Protein AF-A0A1I8M794-F1 (afdb_monomer)

Foldseek 3Di:
DDDDDDDPPDDPPPPPQDPVNVVVVVVVVVVVVVPPDDPPPPPPPPDPDQCLVVPPLVSNLVSCCCVPAAVCVVCLVVLLVLLVQLLVLLVVVLVVDPPVPVVLNVLSVVLNVLSVVLNVQSVPQCVQGNNLLSLVLSLVVSVVSLVVSVDPSSVVSNVVSLSDNCSVVVVVVVVDPDPVLVVLVVSCVVPVVSVVVSLVVNLVSCCVRVVVRSVVDDPPSDDD

Mean predicted aligned error: 14.59 Å

Nearest PDB structures (foldseek):
  3kaw-assembly1_A  TM=6.515E-01  e=5.263E+00  Pseudomonas aeruginosa

pLDDT: mean 71.45, std 20.64, range [29.05, 96.25]

Structure (mmCIF, N/CA/C/O backbone):
data_AF-A0A1I8M794-F1
#
_entry.id   AF-A0A1I8M794-F1
#
loop_
_atom_site.group_PDB
_atom_site.id
_atom_site.type_symbol
_atom_site.label_atom_id
_atom_site.label_alt_id
_atom_site.label_comp_id
_atom_site.label_asym_id
_atom_site.label_entity_id
_atom_site.label_seq_id
_atom_site.pdbx_PDB_ins_code
_atom_site.Cartn_x
_atom_site.Cartn_y
_atom_site.Cartn_z
_atom_site.occupancy
_atom_site.B_iso_or_equiv
_atom_site.auth_seq_id
_atom_site.auth_comp_id
_atom_site.auth_asym_id
_atom_site.auth_atom_id
_atom_site.pdbx_PDB_model_num
ATOM 1 N N . MET A 1 1 ? -23.824 -58.902 -7.869 1.00 38.38 1 MET A N 1
ATOM 2 C CA . MET A 1 1 ? -23.037 -57.664 -7.693 1.00 38.38 1 MET A CA 1
ATOM 3 C C . MET A 1 1 ? -22.072 -57.571 -8.877 1.00 38.38 1 MET A C 1
ATOM 5 O O . MET A 1 1 ? -20.972 -58.086 -8.808 1.00 38.38 1 MET A O 1
ATOM 9 N N . LEU A 1 2 ? -22.602 -57.404 -10.091 1.00 32.47 2 LEU A N 1
ATOM 10 C CA . LEU A 1 2 ? -22.988 -56.147 -10.758 1.00 32.47 2 LEU A CA 1
ATOM 11 C C . LEU A 1 2 ? -21.767 -55.351 -11.263 1.00 32.47 2 LEU A C 1
ATOM 13 O O . LEU A 1 2 ? -21.179 -54.589 -10.514 1.00 32.47 2 LEU A O 1
ATOM 17 N N . ILE A 1 3 ? -21.488 -55.578 -12.558 1.00 33.81 3 ILE A N 1
ATOM 18 C CA . ILE A 1 3 ? -21.076 -54.624 -13.606 1.00 33.81 3 ILE A CA 1
ATOM 19 C C . ILE A 1 3 ? -19.743 -53.884 -13.395 1.00 33.81 3 ILE A C 1
ATOM 21 O O . ILE A 1 3 ? -19.647 -53.037 -12.522 1.00 33.81 3 ILE A O 1
ATOM 25 N N . LEU A 1 4 ? -18.756 -54.145 -14.272 1.00 31.11 4 LEU A N 1
ATOM 26 C CA . LEU A 1 4 ? -18.197 -53.167 -15.237 1.00 31.11 4 LEU A CA 1
ATOM 27 C C . LEU A 1 4 ? -16.855 -53.668 -15.828 1.00 31.11 4 LEU A C 1
ATOM 29 O O . LEU A 1 4 ? -15.785 -53.196 -15.465 1.00 31.11 4 LEU A O 1
ATOM 33 N N . LYS A 1 5 ? -16.891 -54.634 -16.753 1.00 34.22 5 LYS A N 1
ATOM 34 C CA . LYS A 1 5 ? -15.771 -54.921 -17.676 1.00 34.22 5 LYS A CA 1
ATOM 35 C C . LYS A 1 5 ? -16.317 -55.457 -18.996 1.00 34.22 5 LYS A C 1
ATOM 37 O O . LYS A 1 5 ? -16.224 -56.643 -19.279 1.00 34.22 5 LYS A O 1
ATOM 42 N N . GLN A 1 6 ? -16.904 -54.574 -19.792 1.00 33.44 6 GLN A N 1
ATOM 43 C CA . GLN A 1 6 ? -17.061 -54.759 -21.233 1.00 33.44 6 GLN A CA 1
ATOM 44 C C . GLN A 1 6 ? -16.922 -53.392 -21.903 1.00 33.44 6 GLN A C 1
ATOM 46 O O . GLN A 1 6 ? -17.312 -52.386 -21.318 1.00 33.44 6 GLN A O 1
ATOM 51 N N . PHE A 1 7 ? -16.376 -53.408 -23.120 1.00 35.50 7 PHE A N 1
ATOM 52 C CA . PHE A 1 7 ? -16.081 -52.278 -24.009 1.00 35.50 7 PHE A CA 1
ATOM 53 C C . PHE A 1 7 ? -14.710 -51.605 -23.848 1.00 35.50 7 PHE A C 1
ATOM 55 O O . PHE A 1 7 ? -14.586 -50.391 -23.757 1.00 35.50 7 PHE A O 1
ATOM 62 N N . ILE A 1 8 ? -13.652 -52.414 -23.972 1.00 38.31 8 ILE A N 1
ATOM 63 C CA . ILE A 1 8 ? -12.541 -52.037 -24.860 1.00 38.31 8 ILE A CA 1
ATOM 64 C C . ILE A 1 8 ? -12.725 -52.880 -26.121 1.00 38.31 8 ILE A C 1
ATOM 66 O O . ILE A 1 8 ? -12.257 -54.009 -26.224 1.00 38.31 8 ILE A O 1
ATOM 70 N N . GLY A 1 9 ? -13.531 -52.341 -27.027 1.00 30.70 9 GLY A N 1
ATOM 71 C CA . GLY A 1 9 ? -13.752 -52.836 -28.375 1.00 30.70 9 GLY A CA 1
ATOM 72 C C . GLY A 1 9 ? -13.699 -51.615 -29.269 1.00 30.70 9 GLY A C 1
ATOM 73 O O . GLY A 1 9 ? -14.637 -50.827 -29.306 1.00 30.70 9 GLY A O 1
ATOM 74 N N . VAL A 1 10 ? -12.533 -51.412 -29.871 1.00 39.91 10 VAL A N 1
ATOM 75 C CA . VAL A 1 10 ? -12.237 -50.353 -30.829 1.00 39.91 10 VAL A CA 1
ATOM 76 C C . VAL A 1 10 ? -13.140 -50.555 -32.046 1.00 39.91 10 VAL A C 1
ATOM 78 O O . VAL A 1 10 ? -12.861 -51.399 -32.889 1.00 39.91 10 VAL A O 1
ATOM 81 N N . GLU A 1 11 ? -14.217 -49.778 -32.131 1.00 34.91 11 GLU A N 1
ATOM 82 C CA . GLU A 1 11 ? -14.894 -49.484 -33.392 1.00 34.91 11 GLU A CA 1
ATOM 83 C C . GLU A 1 11 ? -14.535 -48.054 -33.791 1.00 34.91 11 GLU A C 1
ATOM 85 O O . GLU A 1 11 ? -14.996 -47.065 -33.220 1.00 34.91 11 GLU A O 1
ATOM 90 N N . THR A 1 12 ? -13.659 -47.955 -34.786 1.00 43.72 12 THR A N 1
ATOM 91 C CA . THR A 1 12 ? -13.315 -46.738 -35.517 1.00 43.72 12 THR A CA 1
ATOM 92 C C . THR A 1 12 ? -14.513 -46.272 -36.345 1.00 43.72 12 THR A C 1
ATOM 94 O O . THR A 1 12 ? -14.532 -46.364 -37.569 1.00 43.72 12 THR A O 1
ATOM 97 N N . SER A 1 13 ? -15.529 -45.727 -35.678 1.00 38.25 13 SER A N 1
ATOM 98 C CA . SER A 1 13 ? -16.538 -44.902 -36.335 1.00 38.25 13 SER A CA 1
ATOM 99 C C . SER A 1 13 ? -15.995 -43.479 -36.430 1.00 38.25 13 SER A C 1
ATOM 101 O O . SER A 1 13 ? -15.983 -42.728 -35.455 1.00 38.25 13 SER A O 1
ATOM 103 N N . SER A 1 14 ? -15.491 -43.118 -37.613 1.00 43.41 14 SER A N 1
ATOM 104 C CA . SER A 1 14 ? -15.127 -41.745 -37.977 1.00 43.41 14 SER A CA 1
ATOM 105 C C . SER A 1 14 ? -16.395 -40.891 -38.067 1.00 43.41 14 SER A C 1
ATOM 107 O O . SER A 1 14 ? -16.865 -40.515 -39.142 1.00 43.41 14 SER A O 1
ATOM 109 N N . ARG A 1 15 ? -16.996 -40.600 -36.913 1.00 44.50 15 ARG A N 1
ATOM 110 C CA . ARG A 1 15 ? -18.021 -39.573 -36.793 1.00 44.50 15 ARG A CA 1
ATOM 111 C C . ARG A 1 15 ? -17.281 -38.252 -36.641 1.00 44.50 15 ARG A C 1
ATOM 113 O O . ARG A 1 15 ? -16.690 -37.984 -35.599 1.00 44.50 15 ARG A O 1
ATOM 120 N N . LYS A 1 16 ? -17.261 -37.452 -37.711 1.00 44.09 16 LYS A N 1
ATOM 121 C CA . LYS A 1 16 ? -16.751 -36.076 -37.666 1.00 44.09 16 LYS A CA 1
ATOM 122 C C . LYS A 1 16 ? -17.529 -35.325 -36.587 1.00 44.09 16 LYS A C 1
ATOM 124 O O . LYS A 1 16 ? -18.704 -35.027 -36.786 1.00 44.09 16 LYS A O 1
ATOM 129 N N . MET A 1 17 ? -16.874 -35.074 -35.455 1.00 42.00 17 MET A N 1
ATOM 130 C CA . MET A 1 17 ? -17.402 -34.234 -34.389 1.00 42.00 17 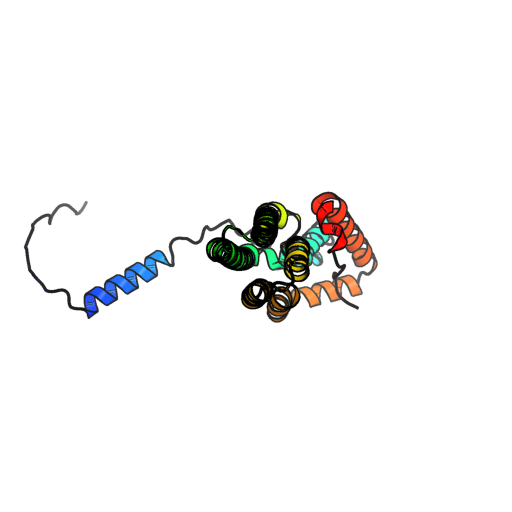MET A CA 1
ATOM 131 C C . MET A 1 17 ? -17.728 -32.876 -35.004 1.00 42.00 17 MET A C 1
ATOM 133 O O . MET A 1 17 ? -16.876 -32.241 -35.632 1.00 42.00 17 MET A O 1
ATOM 137 N N . THR A 1 18 ? -18.987 -32.471 -34.916 1.00 57.00 18 THR A N 1
ATOM 138 C CA . THR A 1 18 ? -19.404 -31.186 -35.468 1.00 57.00 18 THR A CA 1
ATOM 139 C C . THR A 1 18 ? -18.817 -30.065 -34.614 1.00 57.00 18 THR A C 1
ATOM 141 O O . THR A 1 18 ? -18.623 -30.220 -33.409 1.00 57.00 18 THR A O 1
ATOM 144 N N . LEU A 1 19 ? -18.544 -28.906 -35.220 1.00 49.00 19 LEU A N 1
ATOM 145 C CA . LEU A 1 19 ? -17.958 -27.751 -34.523 1.00 49.00 19 LEU A CA 1
ATOM 146 C C . LEU A 1 19 ? -18.765 -27.348 -33.268 1.00 49.00 19 LEU A C 1
ATOM 148 O O . LEU A 1 19 ? -18.205 -26.863 -32.292 1.00 49.00 19 LEU A O 1
ATOM 152 N N . LYS A 1 20 ? -20.080 -27.610 -33.277 1.00 51.88 20 LYS A N 1
ATOM 153 C CA . LYS A 1 20 ? -20.984 -27.383 -32.142 1.00 51.88 20 LYS A CA 1
ATOM 154 C C . LYS A 1 20 ? -20.768 -28.369 -30.991 1.00 51.88 20 LYS A C 1
ATOM 156 O O . LYS A 1 20 ? -20.822 -27.959 -29.839 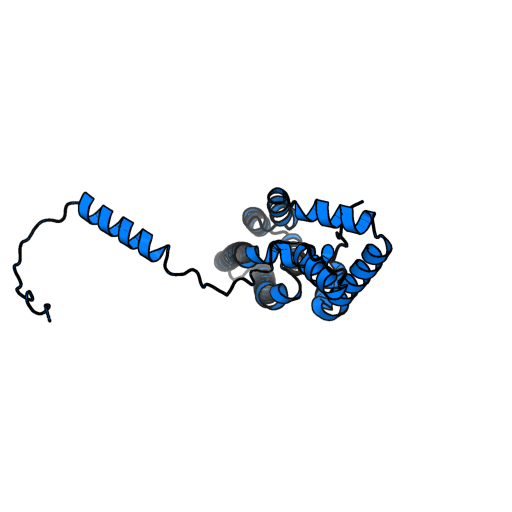1.00 51.88 20 LYS A O 1
ATOM 161 N N . GLU A 1 21 ? -20.496 -29.638 -31.286 1.00 50.38 21 GLU A N 1
ATOM 162 C CA . GLU A 1 21 ? -20.196 -30.653 -30.268 1.00 50.38 21 GLU A CA 1
ATOM 163 C C . GLU A 1 21 ? -18.826 -30.387 -29.627 1.00 50.38 21 GLU A C 1
ATOM 165 O O . GLU A 1 21 ? -18.710 -30.428 -28.405 1.00 50.38 21 GLU A O 1
ATOM 170 N N . PHE A 1 22 ? -17.819 -30.001 -30.420 1.00 55.50 22 PHE A N 1
ATOM 171 C CA . PHE A 1 22 ? -16.494 -29.625 -29.906 1.00 55.50 22 PHE A CA 1
ATOM 172 C C . PHE A 1 22 ? -16.550 -28.359 -29.030 1.00 55.50 22 PHE A C 1
ATOM 174 O O . PHE A 1 22 ? -15.955 -28.322 -27.954 1.00 55.50 22 PHE A O 1
ATOM 181 N N . ALA A 1 23 ? -17.326 -27.347 -29.439 1.00 54.72 23 ALA A N 1
ATOM 182 C CA . ALA A 1 23 ? -17.540 -26.136 -28.647 1.00 54.72 23 ALA A CA 1
ATOM 183 C C . ALA A 1 23 ? -18.261 -26.421 -27.317 1.00 54.72 23 ALA A C 1
ATOM 185 O O . ALA A 1 23 ? -17.919 -25.829 -26.297 1.00 54.72 23 ALA A O 1
ATOM 186 N N . PHE A 1 24 ? -19.212 -27.360 -27.296 1.00 53.78 24 PHE A N 1
ATOM 187 C CA . PHE A 1 24 ? -19.920 -27.741 -26.072 1.00 53.78 24 PHE A CA 1
ATOM 188 C C . PHE A 1 24 ? -18.996 -28.437 -25.057 1.00 53.78 24 PHE A C 1
ATOM 190 O O . PHE A 1 24 ? -19.044 -28.119 -23.869 1.00 53.78 24 PHE A O 1
ATOM 197 N N . PHE A 1 25 ? -18.094 -29.317 -25.513 1.00 53.94 25 PHE A N 1
ATOM 198 C CA . PHE A 1 25 ? -17.084 -29.935 -24.642 1.00 53.94 25 PHE A CA 1
ATOM 199 C C . PHE A 1 25 ? -16.047 -28.929 -24.122 1.00 53.94 25 PHE A C 1
ATOM 201 O O . PHE A 1 25 ? -15.634 -29.036 -22.969 1.00 53.94 25 PHE A O 1
ATOM 208 N N . LEU A 1 26 ? -15.672 -27.923 -24.919 1.00 52.41 26 LEU A N 1
ATOM 209 C CA . LEU A 1 26 ? -14.780 -26.838 -24.489 1.00 52.41 26 LEU A CA 1
ATOM 210 C C . LEU A 1 26 ? -15.416 -25.947 -23.416 1.00 52.41 26 LEU A C 1
ATOM 212 O O . LEU A 1 26 ? -14.741 -25.579 -22.460 1.00 52.41 26 LEU A O 1
ATOM 216 N N . ILE A 1 27 ? -16.715 -25.651 -23.526 1.00 53.28 27 ILE A N 1
ATOM 217 C CA . ILE A 1 27 ? -17.447 -24.859 -22.524 1.00 53.28 27 ILE A CA 1
ATOM 218 C C . ILE A 1 27 ? -17.621 -25.648 -21.218 1.00 53.28 27 ILE A C 1
ATOM 220 O O . ILE A 1 27 ? -17.453 -25.083 -20.142 1.00 53.28 27 ILE A O 1
ATOM 224 N N . LEU A 1 28 ? -17.883 -26.958 -21.289 1.00 44.97 28 LEU A N 1
ATOM 225 C CA . LEU A 1 28 ? -17.930 -27.826 -20.104 1.00 44.97 28 LEU A CA 1
ATOM 226 C C . LEU A 1 28 ? -16.554 -27.985 -19.446 1.00 44.97 28 LEU A C 1
ATOM 228 O O . LEU A 1 28 ? -16.460 -27.934 -18.223 1.00 44.97 28 LEU A O 1
ATOM 232 N N . ALA A 1 29 ? -15.480 -28.114 -20.228 1.00 47.09 29 ALA A N 1
ATOM 233 C CA . ALA A 1 29 ? -14.121 -28.157 -19.695 1.00 47.09 29 ALA A CA 1
ATOM 234 C C . ALA A 1 29 ? -13.707 -26.816 -19.065 1.00 47.09 29 ALA A C 1
ATOM 236 O O . ALA A 1 29 ? -13.081 -26.833 -18.006 1.00 47.09 29 ALA A O 1
ATOM 237 N N . LEU A 1 30 ? -14.111 -25.674 -19.642 1.00 40.03 30 LEU A N 1
ATOM 238 C CA . LEU A 1 30 ? -13.934 -24.360 -19.013 1.00 40.03 30 LEU A CA 1
ATOM 239 C C . LEU A 1 30 ? -14.747 -24.248 -17.716 1.00 40.03 30 LEU A C 1
ATOM 241 O O . LEU A 1 30 ? -14.202 -23.826 -16.705 1.00 40.03 30 LEU A O 1
ATOM 245 N N . ALA A 1 31 ? -16.008 -24.688 -17.692 1.00 41.25 31 ALA A N 1
ATOM 246 C CA . ALA A 1 31 ? -16.835 -24.641 -16.483 1.00 41.25 31 ALA A CA 1
ATOM 247 C C . ALA A 1 31 ? -16.284 -25.523 -15.344 1.00 41.25 31 ALA A C 1
ATOM 249 O O . ALA A 1 31 ? -16.394 -25.153 -14.178 1.00 41.25 31 ALA A O 1
ATOM 250 N N . PHE A 1 32 ? -15.638 -26.651 -15.665 1.00 37.84 32 PHE A N 1
ATOM 251 C CA . PHE A 1 32 ? -14.983 -27.507 -14.669 1.00 37.84 32 PHE A CA 1
ATOM 252 C C . PHE A 1 32 ? -13.592 -27.016 -14.232 1.00 37.84 32 PHE A C 1
ATOM 254 O O . PHE A 1 32 ? -13.185 -27.330 -13.118 1.00 37.84 32 PHE A O 1
ATOM 261 N N . HIS A 1 33 ? -12.884 -26.214 -15.038 1.00 34.34 33 HIS A N 1
ATOM 262 C CA . HIS A 1 33 ? -11.600 -25.612 -14.635 1.00 34.34 33 HIS A CA 1
ATOM 263 C C . HIS A 1 33 ? -11.752 -24.244 -13.955 1.00 34.34 33 HIS A C 1
ATOM 265 O O . HIS A 1 33 ? -10.837 -23.820 -13.258 1.00 34.34 33 HIS A O 1
ATOM 271 N N . ILE A 1 34 ? -12.904 -23.576 -14.087 1.00 37.16 34 ILE A N 1
ATOM 272 C CA . ILE A 1 34 ? -13.205 -22.341 -13.339 1.00 37.16 34 ILE A CA 1
ATOM 273 C C . ILE A 1 34 ? -13.746 -22.660 -11.925 1.00 37.16 34 ILE A C 1
ATOM 275 O O . ILE A 1 34 ? -13.667 -21.819 -11.039 1.00 37.16 34 ILE A O 1
ATOM 279 N N . ASN A 1 35 ? -14.210 -23.892 -11.669 1.00 34.44 35 ASN A N 1
ATOM 280 C CA . ASN A 1 35 ? -14.748 -24.316 -10.364 1.00 34.44 35 ASN A CA 1
ATOM 281 C C . ASN A 1 35 ? -13.830 -25.242 -9.541 1.00 34.44 35 ASN A C 1
ATOM 283 O O . ASN A 1 35 ? -14.256 -25.766 -8.514 1.00 34.44 35 ASN A O 1
ATOM 287 N N . ALA A 1 36 ? -12.579 -25.447 -9.956 1.00 37.91 36 ALA A N 1
ATOM 288 C CA . ALA A 1 36 ? -11.643 -26.336 -9.266 1.00 37.91 36 ALA A CA 1
ATOM 289 C C . ALA A 1 36 ? -10.292 -25.664 -8.985 1.00 37.91 36 ALA A C 1
ATOM 291 O O . ALA A 1 36 ? -9.246 -26.236 -9.263 1.00 37.91 36 ALA A O 1
ATOM 292 N N . ALA A 1 37 ? -10.320 -24.444 -8.446 1.00 34.47 37 ALA A N 1
ATOM 293 C CA . ALA A 1 37 ? -9.203 -23.851 -7.705 1.00 34.47 37 ALA A CA 1
ATOM 294 C C . ALA A 1 37 ? -9.661 -22.602 -6.931 1.00 34.47 37 ALA A C 1
ATOM 296 O O . ALA A 1 37 ? -9.078 -21.531 -7.059 1.00 34.47 37 ALA A O 1
ATOM 297 N N . ALA A 1 38 ? -10.710 -22.723 -6.117 1.00 29.05 38 ALA A N 1
ATOM 298 C CA . ALA A 1 38 ? -10.757 -21.907 -4.913 1.00 29.05 38 ALA A CA 1
ATOM 299 C C . ALA A 1 38 ? -10.006 -22.716 -3.851 1.00 29.05 38 ALA A C 1
ATOM 301 O O . ALA A 1 38 ? -10.496 -23.787 -3.477 1.00 29.05 38 ALA A O 1
ATOM 302 N N . PRO A 1 39 ? -8.821 -22.295 -3.379 1.00 33.69 39 PRO A N 1
ATOM 303 C CA . PRO A 1 39 ? -8.397 -22.753 -2.076 1.00 33.69 39 PRO A CA 1
ATOM 304 C C . PRO A 1 39 ? -9.481 -22.267 -1.117 1.00 33.69 39 PRO A C 1
ATOM 306 O O . PRO A 1 39 ? -9.626 -21.072 -0.871 1.00 33.69 39 PRO A O 1
ATOM 309 N N . THR A 1 40 ? -10.282 -23.196 -0.604 1.00 37.62 40 THR A N 1
ATOM 310 C CA . THR A 1 40 ? -10.946 -23.007 0.677 1.00 37.62 40 THR A CA 1
ATOM 311 C C . THR A 1 40 ? -9.823 -22.939 1.706 1.00 37.62 40 THR A C 1
ATOM 313 O O . THR A 1 40 ? -9.512 -23.922 2.373 1.00 37.62 40 THR A O 1
ATOM 316 N N . SER A 1 41 ? -9.140 -21.793 1.784 1.00 32.31 41 SER A N 1
ATOM 317 C CA . SER A 1 41 ? -8.682 -21.340 3.084 1.00 32.31 41 SER A CA 1
ATOM 318 C C . SER A 1 41 ? -9.959 -21.253 3.888 1.00 32.31 41 SER A C 1
ATOM 320 O O . SER A 1 41 ? -10.882 -20.560 3.449 1.00 32.31 41 SER A O 1
ATOM 322 N N . ASP A 1 42 ? -10.045 -22.026 4.964 1.00 29.36 42 ASP A N 1
ATOM 323 C CA . ASP A 1 42 ? -11.079 -21.864 5.967 1.00 29.36 42 ASP A CA 1
ATOM 324 C C . ASP A 1 42 ? -11.282 -20.367 6.152 1.00 29.36 42 ASP A C 1
ATOM 326 O O . ASP A 1 42 ? -10.406 -19.661 6.663 1.00 29.36 42 ASP A O 1
ATOM 330 N N . SER A 1 43 ? -12.401 -19.857 5.628 1.00 33.12 43 SER A N 1
ATOM 331 C CA . SER A 1 43 ? -12.824 -18.546 6.041 1.00 33.12 43 SER A CA 1
ATOM 332 C C . SER A 1 43 ? -12.973 -18.724 7.537 1.00 33.12 43 SER A C 1
ATOM 334 O O . SER A 1 43 ? -13.700 -19.602 8.013 1.00 33.12 43 SER A O 1
ATOM 336 N N . MET A 1 44 ? -12.229 -17.935 8.301 1.00 34.06 44 MET A N 1
ATOM 337 C CA . MET A 1 44 ? -12.715 -17.594 9.615 1.00 34.06 44 MET A CA 1
ATOM 338 C C . MET A 1 44 ? -14.044 -16.895 9.349 1.00 34.06 44 MET A C 1
ATOM 340 O O . MET A 1 44 ? -14.110 -15.688 9.148 1.00 34.06 44 MET A O 1
ATOM 344 N N . ALA A 1 45 ? -15.102 -17.697 9.249 1.00 36.62 45 ALA A N 1
ATOM 345 C CA . ALA A 1 45 ? -16.475 -17.295 9.391 1.00 36.62 45 ALA A CA 1
ATOM 346 C C . ALA A 1 45 ? -16.607 -16.848 10.846 1.00 36.62 45 ALA A C 1
ATOM 348 O O . ALA A 1 45 ? -17.159 -17.542 11.695 1.00 36.62 45 ALA A O 1
ATOM 349 N N . THR A 1 46 ? -16.005 -15.705 11.163 1.00 38.69 46 THR A N 1
ATOM 350 C CA . THR A 1 46 ? -16.374 -14.941 12.335 1.00 38.69 46 THR A CA 1
ATOM 351 C C . THR A 1 46 ? -17.753 -14.411 12.010 1.00 38.69 46 THR A C 1
ATOM 353 O O . THR A 1 46 ? -17.911 -13.563 11.137 1.00 38.69 46 THR A O 1
ATOM 356 N N . THR A 1 47 ? -18.740 -15.035 12.644 1.00 38.22 47 THR A N 1
ATOM 357 C CA . THR A 1 47 ? -20.107 -14.557 12.841 1.00 38.22 47 THR A CA 1
ATOM 358 C C . THR A 1 47 ? -20.260 -13.069 12.532 1.00 38.22 47 THR A C 1
ATOM 360 O O . THR A 1 47 ? -19.598 -12.247 13.158 1.00 38.22 47 THR A O 1
ATOM 363 N N . GLU A 1 48 ? -21.166 -12.761 11.601 1.00 50.81 48 GLU A N 1
ATOM 364 C CA . GLU A 1 48 ? -21.597 -11.444 11.089 1.00 50.81 48 GLU A CA 1
ATOM 365 C C . GLU A 1 48 ? -22.116 -10.449 12.155 1.00 50.81 48 GLU A C 1
ATOM 367 O O . GLU A 1 48 ? -22.850 -9.519 11.831 1.00 50.81 48 GLU A O 1
ATOM 372 N N . VAL A 1 49 ? -21.785 -10.621 13.435 1.00 53.84 49 VAL A N 1
ATOM 373 C CA . VAL A 1 49 ? -22.251 -9.772 14.532 1.00 53.84 49 VAL A CA 1
ATOM 374 C C . VAL A 1 49 ? -21.055 -9.040 15.118 1.00 53.84 49 VAL A C 1
ATOM 376 O O . VAL A 1 49 ? -20.121 -9.663 15.624 1.00 53.84 49 VAL A O 1
ATOM 379 N N . ALA A 1 50 ? -21.090 -7.710 15.073 1.00 61.34 50 ALA A N 1
ATOM 380 C CA . ALA A 1 50 ? -20.073 -6.898 15.716 1.00 61.34 50 ALA A CA 1
ATOM 381 C C . ALA A 1 50 ? -20.052 -7.175 17.242 1.00 61.34 50 ALA A C 1
ATOM 383 O O . ALA A 1 50 ? -21.114 -7.245 17.869 1.00 61.34 50 ALA A O 1
ATOM 384 N N . PRO A 1 51 ? -18.874 -7.320 17.885 1.00 67.38 51 PRO A N 1
ATOM 385 C CA . PRO A 1 51 ? -18.741 -7.792 19.272 1.00 67.38 51 PRO A CA 1
ATOM 386 C C . PRO A 1 51 ? -19.187 -6.766 20.330 1.00 67.38 51 PRO A C 1
ATOM 388 O O . PRO A 1 51 ? -18.950 -6.928 21.523 1.00 67.38 51 PRO A O 1
ATOM 391 N N . PHE A 1 52 ? -19.879 -5.702 19.931 1.00 69.69 52 PHE A N 1
ATOM 392 C CA . PHE A 1 52 ? -20.379 -4.660 20.827 1.00 69.69 52 PHE A CA 1
ATOM 393 C C . PHE A 1 52 ? -21.356 -5.192 21.890 1.00 69.69 52 PHE A C 1
ATOM 395 O O . PHE A 1 52 ? -21.467 -4.626 22.976 1.00 69.69 52 PHE A O 1
ATOM 402 N N . ALA A 1 53 ? -22.010 -6.327 21.627 1.00 64.75 53 ALA A N 1
ATOM 403 C CA . ALA A 1 53 ? -22.863 -7.003 22.600 1.00 64.75 53 ALA A CA 1
ATOM 404 C C . ALA A 1 53 ? -22.082 -7.706 23.732 1.00 64.75 53 ALA A C 1
ATOM 406 O O . ALA A 1 53 ? -22.612 -7.836 24.837 1.00 64.75 53 ALA A O 1
ATOM 407 N N . THR A 1 54 ? -20.843 -8.160 23.490 1.00 65.88 54 THR A N 1
ATOM 408 C CA . THR A 1 54 ? -20.050 -8.923 24.477 1.00 65.88 54 THR A CA 1
ATOM 409 C C . THR A 1 54 ? -19.327 -8.019 25.473 1.00 65.88 54 THR A C 1
ATOM 411 O O . THR A 1 54 ? -18.971 -8.472 26.562 1.00 65.88 54 THR A O 1
ATOM 414 N N . LYS A 1 55 ? -19.129 -6.737 25.122 1.00 68.38 55 LYS A N 1
ATOM 415 C CA . LYS A 1 55 ? -18.353 -5.739 25.886 1.00 68.38 55 LYS A CA 1
ATOM 416 C C . LYS A 1 55 ? -16.919 -6.184 26.211 1.00 68.38 55 LYS A C 1
ATOM 418 O O . LYS A 1 55 ? -16.274 -5.604 27.083 1.00 68.38 55 LYS A O 1
ATOM 423 N N . ASN A 1 56 ? -16.406 -7.204 25.526 1.00 80.50 56 ASN A N 1
ATOM 424 C CA . ASN A 1 56 ? -15.030 -7.646 25.676 1.00 80.50 56 ASN A CA 1
ATOM 425 C C . ASN A 1 56 ? -14.122 -6.706 24.876 1.00 80.50 56 ASN A C 1
ATOM 427 O O . ASN A 1 56 ? -14.202 -6.638 23.650 1.00 80.50 56 ASN A O 1
ATOM 431 N N . MET A 1 57 ? -13.252 -5.975 25.573 1.00 77.94 57 MET A N 1
ATOM 432 C CA . MET A 1 57 ? -12.402 -4.968 24.942 1.00 77.94 57 MET A CA 1
ATOM 433 C C . MET A 1 57 ? -11.446 -5.565 23.904 1.00 77.94 57 MET A C 1
ATOM 435 O O . MET A 1 57 ? -11.186 -4.931 22.886 1.00 77.94 57 MET A O 1
ATOM 439 N N . ASP A 1 58 ? -10.940 -6.777 24.121 1.00 77.06 58 ASP A N 1
ATOM 440 C CA . ASP A 1 58 ? -9.989 -7.383 23.188 1.00 77.06 58 ASP A CA 1
ATOM 441 C C . ASP A 1 58 ? -10.696 -7.842 21.902 1.00 77.06 58 ASP A C 1
ATOM 443 O O . ASP A 1 58 ? -10.157 -7.669 20.811 1.00 77.06 58 ASP A O 1
ATOM 447 N N . GLU A 1 59 ? -11.943 -8.315 21.999 1.00 78.56 59 GLU A N 1
ATOM 448 C CA . GLU A 1 59 ? -12.789 -8.616 20.832 1.00 78.56 59 GLU A CA 1
ATOM 449 C C . GLU A 1 59 ? -13.155 -7.344 20.056 1.00 78.56 59 GLU A C 1
ATOM 451 O O . GLU A 1 59 ? -13.085 -7.333 18.827 1.00 78.56 59 GLU A O 1
ATOM 456 N N . ILE A 1 60 ? -13.489 -6.254 20.757 1.00 75.12 60 ILE A N 1
ATOM 457 C CA . ILE A 1 60 ? -13.773 -4.947 20.142 1.00 75.12 60 ILE A CA 1
ATOM 458 C C . ILE A 1 60 ? -12.537 -4.416 19.410 1.00 75.12 60 ILE A C 1
ATOM 460 O O . ILE A 1 60 ? -12.653 -3.954 18.277 1.00 75.12 60 ILE A O 1
ATOM 464 N N . VAL A 1 61 ? -11.349 -4.504 20.015 1.00 75.00 61 VAL A N 1
ATOM 465 C CA . VAL A 1 61 ? -10.095 -4.078 19.373 1.00 75.00 61 VAL A CA 1
ATOM 466 C C . VAL A 1 61 ? -9.794 -4.928 18.145 1.00 75.00 61 VAL A C 1
ATOM 468 O O . VAL A 1 61 ? -9.492 -4.365 17.098 1.00 75.00 61 VAL A O 1
ATOM 471 N N . GLN A 1 62 ? -9.920 -6.254 18.228 1.00 76.38 62 GLN A N 1
ATOM 472 C CA . GLN A 1 62 ? -9.715 -7.128 17.069 1.00 76.38 62 GLN A CA 1
ATOM 473 C C . GLN A 1 62 ? -10.696 -6.812 15.939 1.00 76.38 62 GLN A C 1
ATOM 475 O O . GLN A 1 62 ? -10.284 -6.655 14.793 1.00 76.38 62 GLN A O 1
ATOM 480 N N . TYR A 1 63 ? -11.976 -6.624 16.253 1.00 76.12 63 TYR A N 1
ATOM 481 C CA . TYR A 1 63 ? -12.974 -6.198 15.276 1.00 76.12 63 TYR A CA 1
ATOM 482 C C . TYR A 1 63 ? -12.631 -4.845 14.639 1.00 76.12 63 TYR A C 1
ATOM 484 O O . TYR A 1 63 ? -12.738 -4.690 13.423 1.00 76.12 63 TYR A O 1
ATOM 492 N N . LEU A 1 64 ? -12.184 -3.865 15.427 1.00 73.19 64 LEU A N 1
ATOM 493 C CA . LEU A 1 64 ? -11.766 -2.567 14.902 1.00 73.19 64 LEU A CA 1
ATOM 494 C C . LEU A 1 64 ? -10.557 -2.695 13.983 1.00 73.19 64 LEU A C 1
ATOM 496 O O . LEU A 1 64 ? -10.585 -2.146 12.888 1.00 73.19 64 LEU A O 1
ATOM 500 N N . LEU A 1 65 ? -9.527 -3.449 14.370 1.00 74.81 65 LEU A N 1
ATOM 501 C CA . LEU A 1 65 ? -8.373 -3.712 13.506 1.00 74.81 65 LEU A CA 1
ATOM 502 C C . LEU A 1 65 ? -8.819 -4.373 12.194 1.00 74.81 65 LEU A C 1
ATOM 504 O O . LEU A 1 65 ? -8.410 -3.940 11.120 1.00 74.81 65 LEU A O 1
ATOM 508 N N . GLN A 1 66 ? -9.725 -5.351 12.252 1.00 75.31 66 GLN A N 1
ATOM 509 C CA . GLN A 1 66 ? -10.243 -6.011 11.053 1.00 75.31 66 GLN A CA 1
ATOM 510 C C . GLN A 1 66 ? -11.029 -5.056 10.143 1.00 75.31 66 GLN A C 1
ATOM 512 O O . GLN A 1 66 ? -10.829 -5.038 8.933 1.00 75.31 66 GLN A O 1
ATOM 517 N N . THR A 1 67 ? -11.886 -4.214 10.718 1.00 70.81 67 THR A N 1
ATOM 518 C CA . THR A 1 67 ? -12.768 -3.301 9.969 1.00 70.81 67 THR A CA 1
ATOM 519 C C . THR A 1 67 ? -12.106 -1.995 9.524 1.00 70.81 67 THR A C 1
ATOM 521 O O . THR A 1 67 ? -12.642 -1.322 8.643 1.00 70.81 67 THR A O 1
ATOM 524 N N . THR A 1 68 ? -10.953 -1.629 10.092 1.00 70.31 68 THR A N 1
ATOM 525 C CA . THR A 1 68 ? -10.233 -0.380 9.767 1.00 70.31 68 THR A CA 1
ATOM 526 C C . THR A 1 68 ? -8.907 -0.621 9.055 1.00 70.31 68 THR A C 1
ATOM 528 O O . THR A 1 68 ? -8.628 0.043 8.062 1.00 70.31 68 THR A O 1
ATOM 531 N N . ILE A 1 69 ? -8.107 -1.581 9.524 1.00 73.75 69 ILE A N 1
ATOM 532 C CA . ILE A 1 69 ? -6.758 -1.848 9.013 1.00 73.75 69 ILE A CA 1
ATOM 533 C C . ILE A 1 69 ? -6.795 -2.946 7.948 1.00 73.75 69 ILE A C 1
ATOM 535 O O . ILE A 1 69 ? -6.326 -2.735 6.830 1.00 73.75 69 ILE A O 1
ATOM 539 N N . HIS A 1 70 ? -7.407 -4.090 8.264 1.00 79.44 70 HIS A N 1
ATOM 540 C CA . HIS A 1 70 ? -7.412 -5.272 7.388 1.00 79.44 70 HIS A CA 1
ATOM 541 C C . HIS A 1 70 ? -8.587 -5.329 6.412 1.00 79.44 70 HIS A C 1
ATOM 543 O O . HIS A 1 70 ? -8.707 -6.269 5.625 1.00 79.44 70 HIS A O 1
ATOM 549 N N . LYS A 1 71 ? -9.451 -4.307 6.419 1.00 75.56 71 LYS A N 1
ATOM 550 C CA . LYS A 1 71 ? -10.670 -4.252 5.600 1.00 75.56 71 LYS A CA 1
ATOM 551 C C . LYS A 1 71 ? -10.410 -4.565 4.124 1.00 75.56 71 LYS A C 1
ATOM 553 O O . LYS A 1 71 ? -11.265 -5.124 3.441 1.00 75.56 71 LYS A O 1
ATOM 558 N N . TYR A 1 72 ? -9.234 -4.189 3.633 1.00 77.44 72 TYR A N 1
ATOM 559 C CA . TYR A 1 72 ? -8.875 -4.287 2.225 1.00 77.44 72 TYR A CA 1
ATOM 560 C C . TYR A 1 72 ? -7.933 -5.451 1.903 1.00 77.44 72 TYR A C 1
ATOM 562 O O . TYR A 1 72 ? -7.531 -5.583 0.752 1.00 77.44 72 TYR A O 1
ATOM 570 N N . ASP A 1 73 ? -7.620 -6.336 2.851 1.00 83.25 73 ASP A N 1
ATOM 571 C CA . ASP A 1 73 ? -6.643 -7.417 2.646 1.00 83.25 73 ASP A CA 1
ATOM 572 C C . ASP A 1 73 ? -7.053 -8.388 1.530 1.00 83.25 73 ASP A C 1
ATOM 574 O O . ASP A 1 73 ? -6.211 -8.901 0.795 1.00 83.25 73 ASP A O 1
ATOM 578 N N . ALA A 1 74 ? -8.356 -8.556 1.290 1.00 80.75 74 ALA A N 1
ATOM 579 C CA . ALA A 1 74 ? -8.861 -9.332 0.155 1.00 80.75 74 ALA A CA 1
ATOM 580 C C . ALA A 1 74 ? -8.424 -8.780 -1.221 1.00 80.75 74 ALA A C 1
ATOM 582 O O . ALA A 1 74 ? -8.517 -9.478 -2.231 1.00 80.75 74 ALA A O 1
ATOM 583 N N . LYS A 1 75 ? -7.956 -7.528 -1.287 1.00 80.31 75 LYS A N 1
ATOM 584 C CA . LYS A 1 75 ? -7.536 -6.840 -2.515 1.00 80.31 75 LYS A CA 1
ATOM 585 C C . LYS A 1 75 ? -6.021 -6.896 -2.741 1.00 80.31 75 LYS A C 1
ATOM 587 O O . LYS A 1 75 ? -5.559 -6.370 -3.752 1.00 80.31 75 LYS A O 1
ATOM 592 N N . VAL A 1 76 ? -5.256 -7.565 -1.869 1.00 86.12 76 VAL A N 1
ATOM 593 C CA . VAL A 1 76 ? -3.790 -7.722 -1.991 1.00 86.12 76 VAL A CA 1
ATOM 594 C C . VAL A 1 76 ? -3.390 -8.171 -3.395 1.00 86.12 76 VAL A C 1
ATOM 596 O O . VAL A 1 76 ? -2.519 -7.568 -4.017 1.00 86.12 76 VAL A O 1
ATOM 599 N N . SER A 1 77 ? -4.075 -9.183 -3.932 1.00 87.06 77 SER A N 1
ATOM 600 C CA . SER A 1 77 ? -3.778 -9.745 -5.254 1.00 87.06 77 SER A CA 1
ATOM 601 C C . SER A 1 77 ? -3.961 -8.735 -6.392 1.00 87.06 77 SER A C 1
ATOM 603 O O . SER A 1 77 ? -3.188 -8.742 -7.351 1.00 87.06 77 SER A O 1
ATOM 605 N N . VAL A 1 78 ? -4.946 -7.839 -6.280 1.00 84.19 78 VAL A N 1
ATOM 606 C CA . VAL A 1 78 ? -5.207 -6.778 -7.263 1.00 84.19 78 VAL A CA 1
ATOM 607 C C . VAL A 1 78 ? -4.071 -5.759 -7.237 1.00 84.19 78 VAL A C 1
ATOM 609 O O . VAL A 1 78 ? -3.489 -5.467 -8.281 1.00 84.19 78 VAL A O 1
ATOM 612 N N . VAL A 1 79 ? -3.693 -5.290 -6.045 1.00 84.81 79 VAL A N 1
ATOM 613 C CA . VAL A 1 79 ? -2.597 -4.323 -5.863 1.00 84.81 79 VAL A CA 1
ATOM 614 C C . VAL A 1 79 ? -1.276 -4.893 -6.368 1.00 84.81 79 VAL A C 1
ATOM 616 O O . VAL A 1 79 ? -0.602 -4.268 -7.186 1.00 84.81 79 VAL A O 1
ATOM 619 N N . GLN A 1 80 ? -0.939 -6.121 -5.968 1.00 89.19 80 GLN A N 1
ATOM 620 C CA . GLN A 1 80 ? 0.253 -6.814 -6.457 1.00 89.19 80 GLN A CA 1
ATOM 621 C C . GLN A 1 80 ? 0.235 -6.971 -7.982 1.00 89.19 80 GLN A C 1
ATOM 623 O O . GLN A 1 80 ? 1.270 -6.804 -8.625 1.00 89.19 80 GLN A O 1
ATOM 628 N N . SER A 1 81 ? -0.920 -7.281 -8.584 1.00 88.62 81 SER A N 1
ATOM 629 C CA . SER A 1 81 ? -1.030 -7.395 -10.041 1.00 88.62 81 SER A CA 1
ATOM 630 C C . SER A 1 81 ? -0.766 -6.071 -10.746 1.00 88.62 81 SER A C 1
ATOM 632 O O . SER A 1 81 ? -0.163 -6.088 -11.817 1.00 88.62 81 SER A O 1
ATOM 634 N N . HIS A 1 82 ? -1.231 -4.946 -10.205 1.00 87.12 82 HIS A N 1
ATOM 635 C CA . HIS A 1 82 ? -0.992 -3.649 -10.830 1.00 87.12 82 HIS A CA 1
ATOM 636 C C . HIS A 1 82 ? 0.489 -3.271 -10.720 1.00 87.12 82 HIS A C 1
ATOM 638 O O . HIS A 1 82 ? 1.106 -2.949 -11.734 1.00 87.12 82 HIS A O 1
ATOM 644 N N . ILE A 1 83 ? 1.093 -3.421 -9.535 1.00 90.44 83 ILE A N 1
ATOM 645 C CA . ILE A 1 83 ? 2.524 -3.144 -9.318 1.00 90.44 83 ILE A CA 1
ATOM 646 C C . ILE A 1 83 ? 3.402 -3.994 -10.244 1.00 90.44 83 ILE A C 1
ATOM 648 O O . ILE A 1 83 ? 4.337 -3.470 -10.842 1.00 90.44 83 ILE A O 1
ATOM 652 N N . LYS A 1 84 ? 3.069 -5.275 -10.447 1.00 92.12 84 LYS A N 1
ATOM 653 C CA . LYS A 1 84 ? 3.783 -6.141 -11.402 1.00 92.12 84 LYS A CA 1
ATOM 654 C C . LYS A 1 84 ? 3.704 -5.634 -12.843 1.00 92.12 84 LYS A C 1
ATOM 656 O O . LYS A 1 84 ? 4.710 -5.654 -13.537 1.00 92.12 84 LYS A O 1
ATOM 661 N N . ARG A 1 85 ? 2.555 -5.116 -13.291 1.00 90.38 85 ARG A N 1
ATOM 662 C CA . ARG A 1 85 ? 2.450 -4.504 -14.632 1.00 90.38 85 ARG A CA 1
ATOM 663 C C . ARG A 1 85 ? 3.332 -3.267 -14.763 1.00 90.38 85 ARG A C 1
ATOM 665 O O . ARG A 1 85 ? 3.925 -3.045 -15.813 1.00 90.38 85 ARG A O 1
ATOM 672 N N . PHE A 1 86 ? 3.423 -2.460 -13.706 1.00 92.12 86 PHE A N 1
ATOM 673 C CA . PHE A 1 86 ? 4.341 -1.327 -13.700 1.00 92.12 86 PHE A CA 1
ATOM 674 C C . PHE A 1 86 ? 5.803 -1.791 -13.732 1.00 92.12 86 PHE A C 1
ATOM 676 O O . PHE A 1 86 ? 6.585 -1.257 -14.511 1.00 92.12 86 PHE A O 1
ATOM 683 N N . GLN A 1 87 ? 6.152 -2.837 -12.977 1.00 94.94 87 GLN A N 1
ATOM 684 C CA . GLN A 1 87 ? 7.473 -3.470 -13.033 1.00 94.94 87 GLN A CA 1
ATOM 685 C C . GLN A 1 87 ? 7.847 -3.884 -14.465 1.00 94.94 87 GLN A C 1
ATOM 687 O O . GLN A 1 87 ? 8.908 -3.501 -14.952 1.00 94.94 87 GLN A O 1
ATOM 692 N N . GLU A 1 88 ? 6.956 -4.601 -15.156 1.00 93.88 88 GLU A N 1
ATOM 693 C CA . GLU A 1 88 ? 7.147 -5.033 -16.549 1.00 93.88 88 GLU A CA 1
ATOM 694 C C . GLU A 1 88 ? 7.388 -3.840 -17.492 1.00 93.88 88 GLU A C 1
ATOM 696 O O . GLU A 1 88 ? 8.224 -3.907 -18.395 1.00 93.88 88 GLU A O 1
ATOM 701 N N . ALA A 1 89 ? 6.694 -2.718 -17.272 1.00 92.56 89 ALA A N 1
ATOM 702 C CA . ALA A 1 89 ? 6.906 -1.497 -18.045 1.00 92.56 89 ALA A CA 1
ATOM 703 C C . ALA A 1 89 ? 8.291 -0.874 -17.792 1.00 92.56 89 ALA A C 1
ATOM 705 O O . ALA A 1 89 ? 8.939 -0.415 -18.732 1.00 92.56 89 ALA A O 1
ATOM 706 N N . VAL A 1 90 ? 8.779 -0.884 -16.548 1.00 94.62 90 VAL A N 1
ATOM 707 C CA . VAL A 1 90 ? 10.132 -0.399 -16.224 1.00 94.62 90 VAL A CA 1
ATOM 708 C C . VAL A 1 90 ? 11.203 -1.310 -16.833 1.00 94.62 90 VAL A C 1
ATOM 710 O O . VAL A 1 90 ? 12.173 -0.812 -17.402 1.00 94.62 90 VAL A O 1
ATOM 713 N N . GLU A 1 91 ? 11.018 -2.631 -16.789 1.00 96.00 91 GLU A N 1
ATOM 714 C CA . GLU A 1 91 ? 11.916 -3.598 -17.444 1.00 96.00 91 GLU A CA 1
ATOM 715 C C . GLU A 1 91 ? 11.994 -3.359 -18.961 1.00 96.00 91 GLU A C 1
ATOM 717 O O . GLU A 1 91 ? 13.084 -3.366 -19.541 1.00 96.00 91 GLU A O 1
ATOM 722 N N . MET A 1 92 ? 10.856 -3.070 -19.600 1.00 94.31 92 MET A N 1
ATOM 723 C CA . MET A 1 92 ? 10.796 -2.691 -21.015 1.00 94.31 92 MET A CA 1
ATOM 724 C C . MET A 1 92 ? 11.566 -1.394 -21.290 1.00 94.31 92 MET A C 1
ATOM 726 O O . MET A 1 92 ? 12.384 -1.356 -22.207 1.00 94.31 92 MET A O 1
ATOM 730 N N . LEU A 1 93 ? 11.367 -0.358 -20.468 1.00 93.06 93 LEU A N 1
ATOM 731 C CA . LEU A 1 93 ? 12.072 0.919 -20.607 1.00 93.06 93 LEU A CA 1
ATOM 732 C C . LEU A 1 93 ? 13.593 0.765 -20.488 1.00 93.06 93 LEU A C 1
ATOM 734 O O . LEU A 1 93 ? 14.331 1.431 -21.214 1.00 93.06 93 LEU A O 1
ATOM 738 N N . ILE A 1 94 ? 14.082 -0.125 -19.620 1.00 93.69 94 ILE A N 1
ATOM 739 C CA . ILE A 1 94 ? 15.513 -0.456 -19.547 1.00 93.69 94 ILE A CA 1
ATOM 740 C C . ILE A 1 94 ? 15.985 -1.090 -20.857 1.00 93.69 94 ILE A C 1
ATOM 742 O O . ILE A 1 94 ? 17.017 -0.682 -21.384 1.00 93.69 94 ILE A O 1
ATOM 746 N N . GLY A 1 95 ? 15.234 -2.054 -21.398 1.00 92.38 95 GLY A N 1
ATOM 747 C CA . GLY A 1 95 ? 15.578 -2.730 -22.653 1.00 92.38 95 GLY A CA 1
ATOM 748 C C . GLY A 1 95 ? 15.568 -1.817 -23.885 1.00 92.38 95 GLY A C 1
ATOM 749 O O . GLY A 1 95 ? 16.315 -2.059 -24.832 1.00 92.38 95 GLY A O 1
ATOM 750 N N . GLU A 1 96 ? 14.747 -0.767 -23.872 1.00 92.38 96 GLU A N 1
ATOM 751 C CA . GLU A 1 96 ? 14.647 0.230 -24.948 1.00 92.38 96 GLU A CA 1
ATOM 752 C C . GLU A 1 96 ? 15.642 1.393 -24.802 1.00 92.38 96 GLU A C 1
ATOM 754 O O . GLU A 1 96 ? 15.881 2.131 -25.762 1.00 92.38 96 GLU A O 1
ATOM 759 N N . THR A 1 97 ? 16.232 1.573 -23.618 1.00 92.19 97 THR A N 1
ATOM 760 C CA . THR A 1 97 ? 17.180 2.661 -23.355 1.00 92.19 97 THR A CA 1
ATOM 761 C C . THR A 1 97 ? 18.548 2.347 -23.980 1.00 92.19 97 THR A C 1
ATOM 763 O O . THR A 1 97 ? 19.064 1.241 -23.803 1.00 92.19 97 THR A O 1
ATOM 766 N N . PRO A 1 98 ? 19.177 3.297 -24.705 1.00 92.19 98 PRO A N 1
ATOM 767 C CA . PRO A 1 98 ? 20.530 3.122 -25.227 1.00 92.19 98 PRO A CA 1
ATOM 768 C C . PRO A 1 98 ? 21.528 2.735 -24.129 1.00 92.19 98 PRO A C 1
ATOM 770 O O . PRO A 1 98 ? 21.535 3.320 -23.050 1.00 92.19 98 PRO A O 1
ATOM 773 N N . ALA A 1 99 ? 22.401 1.764 -24.412 1.00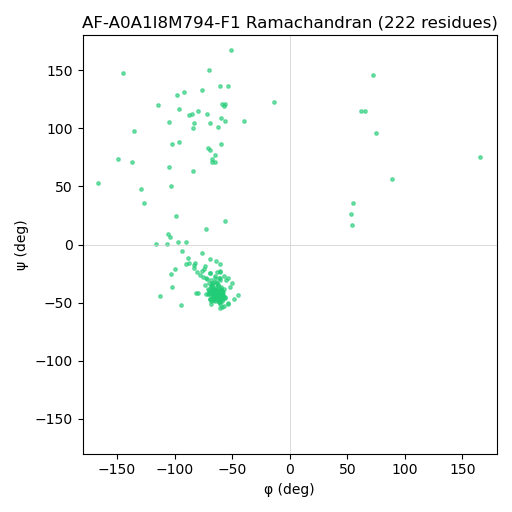 88.88 99 ALA A N 1
ATOM 774 C CA . ALA A 1 99 ? 23.333 1.216 -23.422 1.00 88.88 99 ALA A CA 1
ATOM 775 C C . ALA A 1 99 ? 24.371 2.229 -22.892 1.00 88.88 99 ALA A C 1
ATOM 777 O O . ALA A 1 99 ? 25.048 1.954 -21.905 1.00 88.88 99 ALA A O 1
ATOM 778 N N . ASP A 1 100 ? 24.534 3.377 -23.551 1.00 91.81 100 ASP A N 1
ATOM 779 C CA . ASP A 1 100 ? 25.400 4.476 -23.126 1.00 91.81 100 ASP A CA 1
ATOM 780 C C . ASP A 1 100 ? 24.703 5.484 -22.192 1.00 91.81 100 ASP A C 1
ATOM 782 O O . ASP A 1 100 ? 25.390 6.261 -21.523 1.00 91.81 100 ASP A O 1
ATOM 786 N N . ASP A 1 101 ? 23.375 5.422 -22.052 1.00 91.06 101 ASP A N 1
ATOM 787 C CA . ASP A 1 101 ? 22.599 6.230 -21.103 1.00 91.06 101 ASP A CA 1
ATOM 788 C C . ASP A 1 101 ? 22.573 5.588 -19.701 1.00 91.06 101 ASP A C 1
ATOM 790 O O . ASP A 1 101 ? 21.546 5.173 -19.153 1.00 91.06 101 ASP A O 1
ATOM 794 N N . ASN A 1 102 ? 23.765 5.485 -19.106 1.00 91.25 102 ASN A N 1
ATOM 795 C CA . ASN A 1 102 ? 23.975 4.852 -17.801 1.00 91.25 102 ASN A CA 1
ATOM 796 C C . ASN A 1 102 ? 23.203 5.538 -16.665 1.00 91.25 102 ASN A C 1
ATOM 798 O O . ASN A 1 102 ? 22.821 4.877 -15.699 1.00 91.25 102 ASN A O 1
ATOM 802 N N . GLU A 1 103 ? 22.976 6.851 -16.752 1.00 90.81 103 GLU A N 1
ATOM 803 C CA . GLU A 1 103 ? 22.235 7.591 -15.726 1.00 90.81 103 GLU A CA 1
ATOM 804 C C . GLU A 1 103 ? 20.773 7.137 -15.688 1.00 90.81 103 GLU A C 1
ATOM 806 O O . GLU A 1 103 ? 20.239 6.831 -14.618 1.00 90.81 103 GLU A O 1
ATOM 811 N N . LYS A 1 104 ? 20.135 7.046 -16.858 1.00 91.00 104 LYS A N 1
ATOM 812 C CA . LYS A 1 104 ? 18.740 6.625 -16.981 1.00 91.00 104 LYS A CA 1
ATOM 813 C C . LYS A 1 104 ? 18.550 5.163 -16.583 1.00 91.00 104 LYS A C 1
ATOM 815 O O . LYS A 1 104 ? 17.665 4.858 -15.785 1.00 91.00 104 LYS A O 1
ATOM 820 N N . ILE A 1 105 ? 19.438 4.283 -17.048 1.00 92.75 105 ILE A N 1
ATOM 821 C CA . ILE A 1 105 ? 19.438 2.862 -16.670 1.00 92.75 105 ILE A CA 1
ATOM 822 C C . ILE A 1 105 ? 19.618 2.695 -15.154 1.00 92.75 105 ILE A C 1
ATOM 824 O O . ILE A 1 105 ? 18.947 1.863 -14.546 1.00 92.75 105 ILE A O 1
ATOM 828 N N . THR A 1 106 ? 20.481 3.492 -14.516 1.00 93.50 106 THR A N 1
ATOM 829 C CA . THR A 1 106 ? 20.668 3.442 -13.054 1.00 93.50 106 THR A CA 1
ATOM 830 C C . THR A 1 106 ? 19.378 3.803 -12.318 1.00 93.50 106 THR A C 1
ATOM 832 O O . THR A 1 106 ? 18.938 3.031 -11.471 1.00 93.50 106 THR A O 1
ATOM 835 N N . LYS A 1 107 ? 18.711 4.900 -12.701 1.00 92.44 107 LYS A N 1
ATOM 836 C CA . LYS A 1 107 ? 17.431 5.318 -12.094 1.00 92.44 107 LYS A CA 1
ATOM 837 C C . LYS A 1 107 ? 16.335 4.264 -12.251 1.00 92.44 107 LYS A C 1
ATOM 839 O O . LYS A 1 107 ? 15.574 4.017 -11.321 1.00 92.44 107 LYS A O 1
ATOM 844 N N . TYR A 1 108 ? 16.246 3.626 -13.416 1.00 94.69 108 TYR A N 1
ATOM 845 C CA . TYR A 1 108 ? 15.270 2.559 -13.634 1.00 94.69 108 TYR A CA 1
ATOM 846 C C . TYR A 1 108 ? 15.572 1.304 -12.813 1.00 94.69 108 TYR A C 1
ATOM 848 O O . TYR A 1 108 ? 14.647 0.683 -12.300 1.00 94.69 108 TYR A O 1
ATOM 856 N N . ASN A 1 109 ? 16.845 0.951 -12.628 1.00 95.06 109 ASN A N 1
ATOM 857 C CA . ASN A 1 109 ? 17.221 -0.159 -11.752 1.00 95.06 109 ASN A CA 1
ATOM 858 C C . ASN A 1 109 ? 16.931 0.139 -10.274 1.00 95.06 109 ASN A C 1
ATOM 860 O O . ASN A 1 109 ? 16.455 -0.744 -9.564 1.00 95.06 109 ASN A O 1
ATOM 864 N N . GLU A 1 110 ? 17.170 1.370 -9.812 1.00 94.75 110 GLU A N 1
ATOM 865 C CA . GLU A 1 110 ? 16.770 1.815 -8.467 1.00 94.75 110 GLU A CA 1
ATOM 866 C C . GLU A 1 110 ? 15.254 1.684 -8.276 1.00 94.75 110 GLU A C 1
ATOM 868 O O . GLU A 1 110 ? 14.793 1.158 -7.263 1.00 94.75 110 GLU A O 1
ATOM 873 N N . LEU A 1 111 ? 14.476 2.083 -9.283 1.00 95.31 111 LEU A N 1
ATOM 874 C CA . LEU A 1 111 ? 13.028 1.934 -9.265 1.00 95.31 111 LEU A CA 1
ATOM 875 C C . LEU A 1 111 ? 12.579 0.468 -9.273 1.00 95.31 111 LEU A C 1
ATOM 877 O O . LEU A 1 111 ? 11.690 0.112 -8.505 1.00 95.31 111 LEU A O 1
ATOM 881 N N . LEU A 1 112 ? 13.185 -0.398 -10.093 1.00 96.06 112 LEU A N 1
ATOM 882 C CA . LEU A 1 112 ? 12.889 -1.836 -10.077 1.00 96.06 112 LEU A CA 1
ATOM 883 C C . LEU A 1 112 ? 13.178 -2.461 -8.719 1.00 96.06 112 LEU A C 1
ATOM 885 O O . LEU A 1 112 ? 12.406 -3.297 -8.247 1.00 96.06 112 LEU A O 1
ATOM 889 N N . HIS A 1 113 ? 14.277 -2.052 -8.089 1.00 96.06 113 HIS A N 1
ATOM 890 C CA . HIS A 1 113 ? 14.611 -2.507 -6.752 1.00 96.06 113 HIS A CA 1
ATOM 891 C C . HIS A 1 113 ? 13.524 -2.103 -5.750 1.00 96.06 113 HIS A C 1
ATOM 893 O O . HIS A 1 113 ? 12.993 -2.975 -5.065 1.00 96.06 113 HIS A O 1
ATOM 899 N N . ALA A 1 114 ? 13.121 -0.828 -5.747 1.00 94.69 114 ALA A N 1
ATOM 900 C CA . ALA A 1 114 ? 12.045 -0.331 -4.892 1.00 94.69 114 ALA A CA 1
ATOM 901 C C . ALA A 1 114 ? 10.712 -1.059 -5.142 1.00 94.69 114 ALA A C 1
ATOM 903 O O . ALA A 1 114 ? 10.063 -1.493 -4.196 1.00 94.69 114 ALA A O 1
ATOM 904 N N . ILE A 1 115 ? 10.333 -1.285 -6.405 1.00 94.81 115 ILE A N 1
ATOM 905 C CA . ILE A 1 115 ? 9.132 -2.057 -6.764 1.00 94.81 115 ILE A CA 1
ATOM 906 C C . ILE A 1 115 ? 9.192 -3.477 -6.181 1.00 94.81 115 ILE A C 1
ATOM 908 O O . ILE A 1 115 ? 8.209 -3.959 -5.611 1.00 94.81 115 ILE A O 1
ATOM 912 N N . GLY A 1 116 ? 10.341 -4.148 -6.298 1.00 96.25 116 GLY A N 1
ATOM 913 C CA . GLY A 1 116 ? 10.549 -5.481 -5.738 1.00 96.25 116 GLY A CA 1
ATOM 914 C C . GLY A 1 116 ? 10.444 -5.505 -4.212 1.00 96.25 116 GLY A C 1
ATOM 915 O O . GLY A 1 116 ? 9.807 -6.399 -3.649 1.00 96.25 116 GLY A O 1
ATOM 916 N N . GLU A 1 117 ? 11.024 -4.517 -3.528 1.00 95.62 117 GLU A N 1
ATOM 917 C CA . GLU A 1 117 ? 10.898 -4.367 -2.075 1.00 95.62 117 GLU A CA 1
ATOM 918 C C . GLU A 1 117 ? 9.446 -4.136 -1.649 1.00 95.62 117 GLU A C 1
ATOM 920 O O . GLU A 1 117 ? 8.973 -4.803 -0.726 1.00 95.62 117 GLU A O 1
ATOM 925 N N . SER A 1 118 ? 8.714 -3.285 -2.367 1.00 93.44 118 SER A N 1
ATOM 926 C CA . SER A 1 118 ? 7.305 -3.004 -2.099 1.00 93.44 118 SER A CA 1
ATOM 927 C C . SER A 1 118 ? 6.405 -4.218 -2.322 1.00 93.44 118 SER A C 1
ATOM 929 O O . SER A 1 118 ? 5.545 -4.500 -1.489 1.00 93.44 118 SER A O 1
ATOM 931 N N . LEU A 1 119 ? 6.619 -5.002 -3.385 1.00 94.88 119 LEU A N 1
ATOM 932 C CA . LEU A 1 119 ? 5.891 -6.262 -3.600 1.00 94.88 119 LEU A CA 1
ATOM 933 C C . LEU A 1 119 ? 6.123 -7.255 -2.454 1.00 94.88 119 LEU A C 1
ATOM 935 O O . LEU A 1 119 ? 5.168 -7.866 -1.970 1.00 94.88 119 LEU A O 1
ATOM 939 N N . ASN A 1 120 ? 7.372 -7.386 -1.998 1.00 95.81 120 ASN A N 1
ATOM 940 C CA . ASN A 1 120 ? 7.727 -8.254 -0.875 1.00 95.81 120 ASN A CA 1
ATOM 941 C C . ASN A 1 120 ? 7.137 -7.754 0.451 1.00 95.81 120 ASN A C 1
ATOM 943 O O . ASN A 1 120 ? 6.695 -8.560 1.268 1.00 95.81 120 ASN A O 1
AT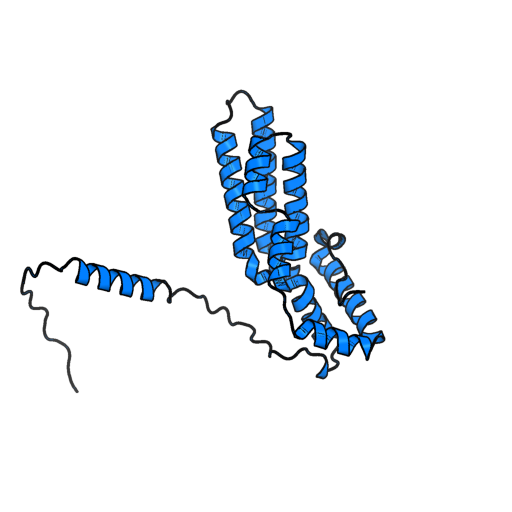OM 947 N N . ALA A 1 121 ? 7.122 -6.439 0.678 1.00 94.75 121 ALA A N 1
ATOM 948 C CA . ALA A 1 121 ? 6.514 -5.837 1.860 1.00 94.75 121 ALA A CA 1
ATOM 949 C C . ALA A 1 121 ? 4.996 -6.057 1.879 1.00 94.75 121 ALA A C 1
ATOM 951 O O . ALA A 1 121 ? 4.460 -6.478 2.900 1.00 94.75 121 ALA A O 1
ATOM 952 N N . ILE A 1 122 ? 4.314 -5.864 0.746 1.00 92.31 122 ILE A N 1
ATOM 953 C CA . ILE A 1 122 ? 2.874 -6.127 0.615 1.00 92.31 122 ILE A CA 1
ATOM 954 C C . ILE A 1 122 ? 2.559 -7.601 0.887 1.00 92.31 122 ILE A C 1
ATOM 956 O O . ILE A 1 122 ? 1.599 -7.886 1.595 1.00 92.31 122 ILE A O 1
ATOM 960 N N . ASP A 1 123 ? 3.359 -8.536 0.374 1.00 93.19 123 ASP A N 1
ATOM 961 C CA . ASP A 1 123 ? 3.153 -9.970 0.617 1.00 93.19 123 ASP A CA 1
ATOM 962 C C . ASP A 1 123 ? 3.362 -10.355 2.092 1.00 93.19 123 ASP A C 1
ATOM 964 O O . ASP A 1 123 ? 2.538 -11.043 2.692 1.00 93.19 123 ASP A O 1
ATOM 968 N N . ARG A 1 124 ? 4.450 -9.866 2.699 1.00 93.56 124 ARG A N 1
ATOM 969 C CA . ARG A 1 124 ? 4.871 -10.254 4.052 1.00 93.56 124 ARG A CA 1
ATOM 970 C C . ARG A 1 124 ? 4.101 -9.542 5.162 1.00 93.56 124 ARG A C 1
ATOM 972 O O . ARG A 1 124 ? 3.797 -10.155 6.182 1.00 93.56 124 ARG A O 1
ATOM 979 N N . ASP A 1 125 ? 3.849 -8.245 5.007 1.00 93.69 125 ASP A N 1
ATOM 980 C CA . ASP A 1 125 ? 3.441 -7.386 6.122 1.00 93.69 125 ASP A CA 1
ATOM 981 C C . ASP A 1 125 ? 1.929 -7.150 6.164 1.00 93.69 125 ASP A C 1
ATOM 983 O O . ASP A 1 125 ? 1.398 -6.851 7.234 1.00 93.69 125 ASP A O 1
ATOM 987 N N . THR A 1 126 ? 1.212 -7.331 5.048 1.00 90.62 126 THR A N 1
ATOM 988 C CA . THR A 1 126 ? -0.238 -7.069 4.981 1.00 90.62 126 THR A CA 1
ATOM 989 C C . THR A 1 126 ? -1.026 -7.910 5.980 1.00 90.62 126 THR A C 1
ATOM 991 O O . THR A 1 126 ? -1.896 -7.378 6.662 1.00 90.62 126 THR A O 1
ATOM 994 N N . SER A 1 127 ? -0.682 -9.187 6.168 1.00 88.50 127 SER A N 1
ATOM 995 C CA . SER A 1 127 ? -1.399 -10.045 7.124 1.00 88.50 127 SER A CA 1
ATOM 996 C C . SER A 1 127 ? -1.346 -9.530 8.566 1.00 88.50 127 SER A C 1
ATOM 998 O O . SER A 1 127 ? -2.190 -9.895 9.377 1.00 88.50 127 SER A O 1
ATOM 1000 N N . THR A 1 128 ? -0.343 -8.711 8.896 1.00 89.50 128 THR A N 1
ATOM 1001 C CA . THR A 1 128 ? -0.147 -8.135 10.234 1.00 89.50 128 THR A CA 1
ATOM 1002 C C . THR A 1 128 ? -0.589 -6.675 10.296 1.00 89.50 128 THR A C 1
ATOM 1004 O O . THR A 1 128 ? -1.123 -6.233 11.305 1.00 89.50 128 THR A O 1
ATOM 1007 N N . CYS A 1 129 ? -0.364 -5.918 9.224 1.00 88.12 129 CYS A N 1
ATOM 1008 C CA . CYS A 1 129 ? -0.489 -4.463 9.222 1.00 88.12 129 CYS A CA 1
ATOM 1009 C C . CYS A 1 129 ? -1.583 -3.924 8.314 1.00 88.12 129 CYS A C 1
ATOM 1011 O O . CYS A 1 129 ? -1.764 -2.713 8.260 1.00 88.12 129 CYS A O 1
ATOM 1013 N N . GLY A 1 130 ? -2.315 -4.794 7.628 1.00 86.56 130 GLY A N 1
ATOM 1014 C CA . GLY A 1 130 ? -3.365 -4.430 6.694 1.00 86.56 130 GLY A CA 1
ATOM 1015 C C . GLY A 1 130 ? -2.831 -3.832 5.400 1.00 86.56 130 GLY A C 1
ATOM 1016 O O . GLY A 1 130 ? -1.841 -3.094 5.370 1.00 86.56 130 GLY A O 1
ATOM 1017 N N . LEU A 1 131 ? -3.528 -4.123 4.306 1.00 85.94 131 LEU A N 1
ATOM 1018 C CA . LEU A 1 131 ? -3.117 -3.700 2.972 1.00 85.94 131 LEU A CA 1
ATOM 1019 C C . LEU A 1 131 ? -3.019 -2.181 2.873 1.00 85.94 131 LEU A C 1
ATOM 1021 O O . LEU A 1 131 ? -2.109 -1.675 2.228 1.00 85.94 131 LEU A O 1
ATOM 1025 N N . TYR A 1 132 ? -3.945 -1.457 3.509 1.00 80.38 132 TYR A N 1
ATOM 1026 C CA . TYR A 1 132 ? -3.999 0.001 3.430 1.00 80.38 132 TYR A CA 1
ATOM 1027 C C . TYR A 1 132 ? -2.700 0.643 3.929 1.00 80.38 132 TYR A C 1
ATOM 1029 O O . TYR A 1 132 ? -2.065 1.399 3.200 1.00 80.38 132 TYR A O 1
ATOM 1037 N N . LEU A 1 133 ? -2.267 0.296 5.147 1.00 82.81 133 LEU A N 1
ATOM 1038 C CA . LEU A 1 133 ? -1.076 0.894 5.756 1.00 82.81 133 LEU A CA 1
ATOM 1039 C C . LEU A 1 133 ? 0.194 0.544 4.985 1.00 82.81 133 LEU A C 1
ATOM 1041 O O . LEU A 1 133 ? 1.039 1.412 4.770 1.00 82.81 133 LEU A O 1
ATOM 1045 N N . VAL A 1 134 ? 0.320 -0.720 4.573 1.00 89.75 134 VAL A N 1
ATOM 1046 C CA . VAL A 1 134 ? 1.502 -1.195 3.851 1.00 89.75 134 VAL A CA 1
ATOM 1047 C C . VAL A 1 134 ? 1.557 -0.562 2.463 1.00 89.75 134 VAL A C 1
ATOM 1049 O O . VAL A 1 134 ? 2.566 0.037 2.106 1.00 89.75 134 VAL A O 1
ATOM 1052 N N . ALA A 1 135 ? 0.469 -0.623 1.693 1.00 86.69 135 ALA A N 1
ATOM 1053 C CA . ALA A 1 135 ? 0.455 -0.100 0.333 1.00 86.69 135 ALA A CA 1
ATOM 1054 C C . ALA A 1 135 ? 0.608 1.427 0.294 1.00 86.69 135 ALA A C 1
ATOM 1056 O O . ALA A 1 135 ? 1.383 1.909 -0.521 1.00 86.69 135 ALA A O 1
ATOM 1057 N N . THR A 1 136 ? -0.033 2.200 1.179 1.00 81.94 136 THR A N 1
ATOM 1058 C CA . THR A 1 136 ? 0.174 3.661 1.221 1.00 81.94 136 THR A CA 1
ATOM 1059 C C . THR A 1 136 ? 1.654 4.020 1.413 1.00 81.94 136 THR A C 1
ATOM 1061 O O . THR A 1 136 ? 2.183 4.866 0.692 1.00 81.94 136 THR A O 1
ATOM 1064 N N . ALA A 1 137 ? 2.344 3.359 2.348 1.00 86.69 137 ALA A N 1
ATOM 1065 C CA . ALA A 1 137 ? 3.754 3.632 2.619 1.00 86.69 137 ALA A CA 1
ATOM 1066 C C . ALA A 1 137 ? 4.656 3.274 1.428 1.00 86.69 137 ALA A C 1
ATOM 1068 O O . ALA A 1 137 ? 5.493 4.066 0.995 1.00 86.69 137 ALA A O 1
ATOM 1069 N N . GLU A 1 138 ? 4.466 2.070 0.892 1.00 89.88 138 GLU A N 1
ATOM 1070 C CA . GLU A 1 138 ? 5.297 1.514 -0.174 1.00 89.88 138 GLU A CA 1
ATOM 1071 C C . GLU A 1 138 ? 5.071 2.233 -1.514 1.00 89.88 138 GLU A C 1
ATOM 1073 O O . GLU A 1 138 ? 6.021 2.600 -2.207 1.00 89.88 138 GLU A O 1
ATOM 1078 N N . LEU A 1 139 ? 3.815 2.532 -1.858 1.00 87.06 139 LEU A N 1
ATOM 1079 C CA . LEU A 1 139 ? 3.477 3.238 -3.094 1.00 87.06 139 LEU A CA 1
ATOM 1080 C C . LEU A 1 139 ? 3.920 4.704 -3.062 1.00 87.06 139 LEU A C 1
ATOM 1082 O O . LEU A 1 139 ? 4.342 5.221 -4.094 1.00 87.06 139 LEU A O 1
ATOM 1086 N N . SER A 1 140 ? 3.910 5.363 -1.896 1.00 84.75 140 SER A N 1
ATOM 1087 C CA . SER A 1 140 ? 4.455 6.722 -1.766 1.00 84.75 140 SER A CA 1
ATOM 1088 C C . SER A 1 140 ? 5.958 6.773 -2.056 1.00 84.75 140 SER A C 1
ATOM 1090 O O . SER A 1 140 ? 6.448 7.783 -2.572 1.00 84.75 140 SER A O 1
ATOM 1092 N N . HIS A 1 141 ? 6.701 5.712 -1.731 1.00 87.19 141 HIS A N 1
ATOM 1093 C CA . HIS A 1 141 ? 8.123 5.632 -2.049 1.00 87.19 141 HIS A CA 1
ATOM 1094 C C . HIS A 1 141 ? 8.351 5.496 -3.561 1.00 87.19 141 HIS A C 1
ATOM 1096 O O . HIS A 1 141 ? 9.143 6.255 -4.127 1.00 87.19 141 HIS A O 1
ATOM 1102 N N . ILE A 1 142 ? 7.610 4.596 -4.218 1.00 90.56 142 ILE A N 1
ATOM 1103 C CA . ILE A 1 142 ? 7.649 4.414 -5.677 1.00 90.56 142 ILE A CA 1
ATOM 1104 C C . ILE A 1 142 ? 7.275 5.718 -6.391 1.00 90.56 142 ILE A C 1
ATOM 1106 O O . ILE A 1 142 ? 8.023 6.166 -7.259 1.00 90.56 142 ILE A O 1
ATOM 1110 N N . ASP A 1 143 ? 6.177 6.365 -5.993 1.00 88.75 143 ASP A N 1
ATOM 1111 C CA . ASP A 1 143 ? 5.721 7.627 -6.587 1.00 88.75 143 ASP A CA 1
ATOM 1112 C C . ASP A 1 143 ? 6.805 8.713 -6.517 1.00 88.75 143 ASP A C 1
ATOM 1114 O O . ASP A 1 143 ? 7.125 9.347 -7.522 1.00 88.75 143 ASP A O 1
ATOM 1118 N N . SER A 1 144 ? 7.468 8.855 -5.364 1.00 89.62 144 SER A N 1
ATOM 1119 C CA . SER A 1 144 ? 8.587 9.790 -5.199 1.00 89.62 144 SER A CA 1
ATOM 1120 C C . SER A 1 144 ? 9.728 9.511 -6.183 1.00 89.62 144 SER A C 1
ATOM 1122 O O . SER A 1 144 ? 10.247 10.440 -6.805 1.00 89.62 144 SER A O 1
ATOM 1124 N N . LEU A 1 145 ? 10.111 8.245 -6.380 1.00 91.38 145 LEU A N 1
ATOM 1125 C CA . LEU A 1 145 ? 11.148 7.869 -7.350 1.00 91.38 145 LEU A CA 1
ATOM 1126 C C . LEU A 1 145 ? 10.722 8.185 -8.788 1.00 91.38 145 LEU A C 1
ATOM 1128 O O . LEU A 1 145 ? 11.509 8.752 -9.552 1.00 91.38 145 LEU A O 1
ATOM 1132 N N . VAL A 1 146 ? 9.469 7.892 -9.146 1.00 90.50 146 VAL A N 1
ATOM 1133 C CA . VAL A 1 146 ? 8.914 8.216 -10.467 1.00 90.50 146 VAL A CA 1
ATOM 1134 C C . VAL A 1 146 ? 8.929 9.728 -10.698 1.00 90.50 146 VAL A C 1
ATOM 1136 O O . VAL A 1 146 ? 9.447 10.181 -11.720 1.00 90.50 146 VAL A O 1
ATOM 1139 N N . VAL A 1 147 ? 8.440 10.531 -9.753 1.00 88.19 147 VAL A N 1
ATOM 1140 C CA . VAL A 1 147 ? 8.429 12.001 -9.856 1.00 88.19 147 VAL A CA 1
ATOM 1141 C C . VAL A 1 147 ? 9.851 12.559 -9.961 1.00 88.19 147 VAL A C 1
ATOM 1143 O O . VAL A 1 147 ? 10.133 13.408 -10.814 1.00 88.19 147 VAL A O 1
ATOM 1146 N N . ASN A 1 148 ? 10.776 12.063 -9.138 1.00 88.81 148 ASN A N 1
ATOM 1147 C CA . ASN A 1 148 ? 12.165 12.526 -9.113 1.00 88.81 148 ASN A CA 1
ATOM 1148 C C . ASN A 1 148 ? 12.952 12.140 -10.370 1.00 88.81 148 ASN A C 1
ATOM 1150 O O . ASN A 1 148 ? 13.896 12.848 -10.732 1.00 88.81 148 ASN A O 1
ATOM 1154 N N . SER A 1 149 ? 12.548 11.074 -11.070 1.00 88.50 149 SER A N 1
ATOM 1155 C CA . SER A 1 149 ? 13.146 10.691 -12.353 1.00 88.50 149 SER A CA 1
ATOM 1156 C C . SER A 1 149 ? 12.996 11.782 -13.421 1.00 88.50 149 SER A C 1
ATOM 1158 O O . SER A 1 149 ? 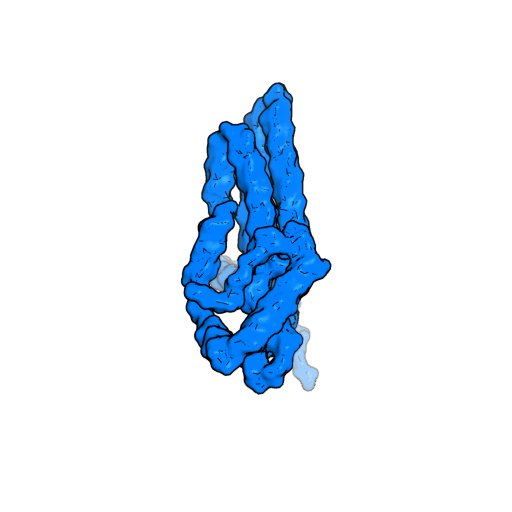13.851 11.894 -14.301 1.00 88.50 149 SER A O 1
ATOM 1160 N N . LYS A 1 150 ? 11.931 12.601 -13.326 1.00 86.31 150 LYS A N 1
ATOM 1161 C CA . LYS A 1 150 ? 11.505 13.583 -14.339 1.00 86.31 150 LYS A CA 1
ATOM 1162 C C . LYS A 1 150 ? 11.328 12.973 -15.737 1.00 86.31 150 LYS A C 1
ATOM 1164 O O . LYS A 1 150 ? 11.445 13.681 -16.738 1.00 86.31 150 LYS A O 1
ATOM 1169 N N . ASP A 1 151 ? 11.040 11.676 -15.807 1.00 87.94 151 ASP A N 1
ATOM 1170 C CA . ASP A 1 151 ? 10.819 10.952 -17.052 1.00 87.94 151 ASP A CA 1
ATOM 1171 C C . ASP A 1 151 ? 9.320 10.854 -17.368 1.00 87.94 151 ASP A C 1
ATOM 1173 O O . ASP A 1 151 ? 8.537 10.242 -16.640 1.00 87.94 151 ASP A O 1
ATOM 1177 N N . ALA A 1 152 ? 8.916 11.459 -18.487 1.00 86.75 152 ALA A N 1
ATOM 1178 C CA . ALA A 1 152 ? 7.524 11.481 -18.918 1.00 86.75 152 ALA A CA 1
ATOM 1179 C C . ALA A 1 152 ? 6.990 10.097 -19.323 1.00 86.75 152 ALA A C 1
ATOM 1181 O O . ALA A 1 152 ? 5.809 9.826 -19.118 1.00 86.75 152 ALA A O 1
ATOM 1182 N N . GLN A 1 153 ? 7.822 9.217 -19.891 1.00 87.31 153 GLN A N 1
ATOM 1183 C CA . GLN A 1 153 ? 7.394 7.860 -20.249 1.00 87.31 153 GLN A CA 1
ATOM 1184 C C . GLN A 1 153 ? 7.108 7.055 -18.987 1.00 87.31 153 GLN A C 1
ATOM 1186 O O . GLN A 1 153 ? 6.066 6.410 -18.887 1.00 87.31 153 GLN A O 1
ATOM 1191 N N . LEU A 1 154 ? 7.999 7.161 -18.004 1.00 88.19 154 LEU A N 1
ATOM 1192 C CA . LEU A 1 154 ? 7.830 6.495 -16.724 1.00 88.19 154 LEU A CA 1
ATOM 1193 C C . LEU A 1 154 ? 6.588 7.003 -15.977 1.00 88.19 154 LEU A C 1
ATOM 1195 O O . LEU A 1 154 ? 5.787 6.198 -15.508 1.00 88.19 154 LEU A O 1
ATOM 1199 N N . TRP A 1 155 ? 6.383 8.323 -15.931 1.00 86.81 155 TRP A N 1
ATOM 1200 C CA . TRP A 1 155 ? 5.180 8.925 -15.345 1.00 86.81 155 TRP A CA 1
ATOM 1201 C C . TRP A 1 155 ? 3.891 8.466 -16.046 1.00 86.81 155 TRP A C 1
ATOM 1203 O O . TRP A 1 155 ? 2.883 8.190 -15.394 1.00 86.81 155 TRP A O 1
ATOM 1213 N N . ASN A 1 156 ? 3.915 8.326 -17.374 1.00 85.88 156 ASN A N 1
ATOM 1214 C CA . ASN A 1 156 ? 2.770 7.813 -18.125 1.00 85.88 156 ASN A CA 1
ATOM 1215 C C . ASN A 1 156 ? 2.464 6.355 -17.763 1.00 85.88 156 ASN A C 1
ATOM 1217 O O . ASN A 1 156 ? 1.310 6.028 -17.510 1.00 85.88 156 ASN A O 1
ATOM 1221 N N . TYR A 1 157 ? 3.470 5.479 -17.695 1.00 87.19 157 TYR A N 1
ATOM 1222 C CA . TYR A 1 157 ? 3.247 4.094 -17.270 1.00 87.19 157 TYR A CA 1
ATOM 1223 C C . TYR A 1 157 ? 2.752 4.003 -15.827 1.00 87.19 157 TYR A C 1
ATOM 1225 O O . TYR A 1 157 ? 1.850 3.217 -15.545 1.00 87.19 157 TYR A O 1
ATOM 1233 N N . TRP A 1 158 ? 3.289 4.838 -14.937 1.00 86.31 158 TRP A N 1
ATOM 1234 C CA . TRP A 1 158 ? 2.859 4.902 -13.544 1.00 86.31 158 TRP A CA 1
ATOM 1235 C C . TRP A 1 158 ? 1.384 5.293 -13.429 1.00 86.31 158 TRP A C 1
ATOM 1237 O O . TRP A 1 158 ? 0.588 4.566 -12.843 1.00 86.31 158 TRP A O 1
ATOM 1247 N N . THR A 1 159 ? 0.973 6.371 -14.091 1.00 79.00 159 THR A N 1
ATOM 1248 C CA . THR A 1 159 ? -0.429 6.824 -14.069 1.00 79.00 159 THR A CA 1
ATOM 1249 C C . THR A 1 159 ? -1.390 5.859 -14.773 1.00 79.00 159 THR A C 1
ATOM 1251 O O . THR A 1 159 ? -2.512 5.673 -14.308 1.00 79.00 159 THR A O 1
ATOM 1254 N N . LEU A 1 160 ? -0.964 5.190 -15.851 1.00 78.94 160 LEU A N 1
ATOM 1255 C CA . LEU A 1 160 ? -1.767 4.178 -16.556 1.00 78.94 160 LEU A CA 1
ATOM 1256 C C . LEU A 1 160 ? -1.879 2.848 -15.806 1.00 78.94 160 LEU A C 1
ATOM 1258 O O . LEU A 1 160 ? -2.801 2.078 -16.074 1.00 78.94 160 LEU A O 1
ATOM 1262 N N . SER A 1 161 ? -0.956 2.565 -14.886 1.00 70.88 161 SER A N 1
ATOM 1263 C CA . SER A 1 161 ? -1.033 1.377 -14.032 1.00 70.88 161 SER A CA 1
ATOM 1264 C C . SER A 1 161 ? -2.179 1.450 -13.013 1.00 70.88 161 SER A C 1
ATOM 1266 O O . SER A 1 161 ? -2.534 0.428 -12.426 1.00 70.88 161 SER A O 1
ATOM 1268 N N . ASP A 1 162 ? -2.782 2.636 -12.851 1.00 69.75 162 ASP A N 1
ATOM 1269 C CA . ASP A 1 162 ? -3.863 2.929 -11.906 1.00 69.75 162 ASP A CA 1
ATOM 1270 C C . ASP A 1 162 ? -3.493 2.569 -10.454 1.00 69.75 162 ASP A C 1
ATOM 1272 O O . ASP A 1 162 ? -4.303 2.089 -9.662 1.00 69.75 162 ASP A O 1
ATOM 1276 N N . ILE A 1 163 ? -2.216 2.777 -10.119 1.00 66.31 163 ILE A N 1
ATOM 1277 C CA . ILE A 1 163 ? -1.627 2.607 -8.786 1.00 66.31 163 ILE A CA 1
ATOM 1278 C C . ILE A 1 163 ? -1.441 3.991 -8.154 1.00 66.31 163 ILE A C 1
ATOM 1280 O O . ILE A 1 163 ? -0.361 4.363 -7.714 1.00 66.31 163 ILE A O 1
ATOM 1284 N N . ASP A 1 164 ? -2.483 4.814 -8.154 1.00 60.66 164 ASP A N 1
ATOM 1285 C CA . ASP A 1 164 ? -2.495 6.005 -7.302 1.00 60.66 164 ASP A CA 1
ATOM 1286 C C . ASP A 1 164 ? -3.159 5.612 -5.983 1.00 60.66 164 ASP A C 1
ATOM 1288 O O . ASP A 1 164 ? -4.242 5.030 -6.009 1.00 60.66 164 ASP A O 1
ATOM 1292 N N . GLU A 1 165 ? -2.554 5.950 -4.839 1.00 56.62 165 GLU A N 1
ATOM 1293 C CA . GLU A 1 165 ? -3.192 5.853 -3.519 1.00 56.62 165 GLU A CA 1
ATOM 1294 C C . GLU A 1 165 ? -4.620 6.422 -3.589 1.00 56.62 165 GLU A C 1
ATOM 1296 O O . GLU A 1 165 ? -5.581 5.805 -3.135 1.00 56.62 165 GLU A O 1
ATOM 1301 N N . LYS A 1 166 ? -4.803 7.558 -4.263 1.00 55.81 166 LYS A N 1
ATOM 1302 C CA . LYS A 1 166 ? -6.122 8.164 -4.430 1.00 55.81 166 LYS A CA 1
ATOM 1303 C C . LYS A 1 166 ? -7.037 7.316 -5.292 1.00 55.81 166 LYS A C 1
ATOM 1305 O O . LYS A 1 166 ? -8.153 7.094 -4.864 1.00 55.81 166 LYS A O 1
ATOM 1310 N N . ASN A 1 167 ? -6.633 6.817 -6.455 1.00 57.47 167 ASN A N 1
ATOM 1311 C CA . ASN A 1 167 ? -7.553 6.039 -7.296 1.00 57.47 167 ASN A CA 1
ATOM 1312 C C . ASN A 1 167 ? -7.833 4.658 -6.718 1.00 57.47 167 ASN A C 1
ATOM 1314 O O . ASN A 1 167 ? -8.988 4.233 -6.682 1.00 57.47 167 ASN A O 1
ATOM 1318 N N . LEU A 1 168 ? -6.795 3.989 -6.224 1.00 58.84 168 LEU A N 1
ATOM 1319 C CA . LEU A 1 168 ? -6.883 2.686 -5.599 1.00 58.84 168 LEU A CA 1
ATOM 1320 C C . LEU A 1 168 ? -7.790 2.794 -4.370 1.00 58.84 168 LEU A C 1
ATOM 1322 O O . LEU A 1 168 ? -8.824 2.139 -4.323 1.00 58.84 168 LEU A O 1
ATOM 1326 N N . PHE A 1 169 ? -7.510 3.703 -3.431 1.00 55.56 169 PHE A N 1
ATOM 1327 C CA . PHE A 1 169 ? -8.316 3.826 -2.215 1.00 55.56 169 PHE A CA 1
ATOM 1328 C C . PHE A 1 169 ? -9.656 4.556 -2.400 1.00 55.56 169 PHE A C 1
ATOM 1330 O O . PHE A 1 169 ? -10.598 4.224 -1.685 1.00 55.56 169 PHE A O 1
ATOM 1337 N N . VAL A 1 170 ? -9.828 5.465 -3.371 1.00 47.00 170 VAL A N 1
ATOM 1338 C CA . VAL A 1 170 ? -11.149 6.054 -3.704 1.00 47.00 170 VAL A CA 1
ATOM 1339 C C . VAL A 1 170 ? -12.056 5.025 -4.373 1.00 47.00 170 VAL A C 1
ATOM 1341 O O . VAL A 1 170 ? -13.228 4.934 -4.008 1.00 47.00 170 VAL A O 1
ATOM 1344 N N . THR A 1 171 ? -11.538 4.217 -5.302 1.00 44.25 171 THR A N 1
ATOM 1345 C CA . THR A 1 171 ? -12.308 3.117 -5.912 1.00 44.25 171 THR A CA 1
ATOM 1346 C C . THR A 1 171 ? -12.724 2.104 -4.845 1.00 44.25 171 THR A C 1
ATOM 1348 O O . THR A 1 171 ? -13.880 1.688 -4.805 1.00 44.25 171 THR A O 1
ATOM 1351 N N . LEU A 1 172 ? -11.823 1.785 -3.910 1.00 45.47 172 LEU A N 1
ATOM 1352 C CA . LEU A 1 172 ? -12.107 0.932 -2.749 1.00 45.47 172 LEU A CA 1
ATOM 1353 C C . LEU A 1 172 ? -13.137 1.550 -1.784 1.00 45.47 172 LEU A C 1
ATOM 1355 O O . LEU A 1 172 ? -14.004 0.841 -1.273 1.00 45.47 172 LEU A O 1
ATOM 1359 N N . ALA A 1 173 ? -13.084 2.864 -1.547 1.00 42.47 173 ALA A N 1
ATOM 1360 C CA . ALA A 1 173 ? -14.044 3.575 -0.701 1.00 42.47 173 ALA A CA 1
ATOM 1361 C C . ALA A 1 173 ? -15.450 3.641 -1.324 1.00 42.47 173 ALA A C 1
ATOM 1363 O O . ALA A 1 173 ? -16.441 3.627 -0.591 1.00 42.47 173 ALA A O 1
ATOM 1364 N N . TYR A 1 174 ? -15.561 3.674 -2.657 1.00 40.06 174 TYR A N 1
ATOM 1365 C CA . TYR A 1 174 ? -16.848 3.682 -3.364 1.00 40.06 174 TYR A CA 1
ATOM 1366 C C . TYR A 1 174 ? -17.606 2.347 -3.239 1.00 40.06 174 TYR A C 1
ATOM 1368 O O . TYR A 1 174 ? -18.835 2.333 -3.278 1.00 40.06 174 TYR A O 1
ATOM 1376 N N . GLU A 1 175 ? -16.904 1.233 -2.999 1.00 48.12 175 GLU A N 1
ATOM 1377 C CA . GLU A 1 175 ? -17.522 -0.076 -2.721 1.00 48.12 175 GLU A CA 1
ATOM 1378 C C . GLU A 1 175 ? -18.092 -0.196 -1.283 1.00 48.12 175 GLU A C 1
ATOM 1380 O O . GLU A 1 175 ? -18.773 -1.169 -0.963 1.00 48.12 175 GLU A O 1
ATOM 1385 N N . SER A 1 176 ? -17.867 0.781 -0.393 1.00 51.03 176 SER A N 1
ATOM 1386 C CA . SER A 1 176 ? -18.147 0.667 1.050 1.00 51.03 176 SER A CA 1
ATOM 1387 C C . SER A 1 176 ? -19.508 1.258 1.468 1.00 51.03 176 SER A C 1
ATOM 1389 O O . SER A 1 176 ? -19.584 2.392 1.949 1.00 51.03 176 SER A O 1
ATOM 1391 N N . THR A 1 177 ? -20.572 0.454 1.420 1.00 52.50 177 THR A N 1
ATOM 1392 C CA . THR A 1 177 ? -21.842 0.707 2.141 1.00 52.50 177 THR A CA 1
ATOM 1393 C C . THR A 1 177 ? -21.967 -0.223 3.356 1.00 52.50 177 THR A C 1
ATOM 1395 O O . THR A 1 177 ? -22.798 -1.120 3.386 1.00 52.50 177 THR A O 1
ATOM 1398 N N . ASP A 1 178 ? -21.108 -0.049 4.367 1.00 64.31 178 ASP A N 1
ATOM 1399 C CA . ASP A 1 178 ? -21.074 -0.970 5.515 1.00 64.31 178 ASP A CA 1
ATOM 1400 C C . ASP A 1 178 ? -22.092 -0.618 6.608 1.00 64.31 178 ASP A C 1
ATOM 1402 O O . ASP A 1 178 ? -21.933 0.368 7.334 1.00 64.31 178 ASP A O 1
ATOM 1406 N N . VAL A 1 179 ? -23.091 -1.490 6.776 1.00 58.41 179 VAL A N 1
ATOM 1407 C CA . VAL A 1 179 ? -24.067 -1.511 7.887 1.00 58.41 179 VAL A CA 1
ATOM 1408 C C . VAL A 1 179 ? -23.361 -1.490 9.252 1.00 58.41 179 VAL A C 1
ATOM 1410 O O . VAL A 1 179 ? -23.756 -0.770 10.167 1.00 58.41 179 VAL A O 1
ATOM 1413 N N . TYR A 1 180 ? -22.222 -2.171 9.345 1.00 60.41 180 TYR A N 1
ATOM 1414 C CA . TYR A 1 180 ? -21.376 -2.268 10.534 1.00 60.41 180 TYR A CA 1
ATOM 1415 C C . TYR A 1 180 ? -20.767 -0.947 11.016 1.00 60.41 180 TYR A C 1
ATOM 1417 O O . TYR A 1 180 ? -20.450 -0.801 12.200 1.00 60.41 180 TYR A O 1
ATOM 1425 N N . ARG A 1 181 ? -20.624 0.045 10.125 1.00 68.69 181 ARG A N 1
ATOM 1426 C CA . ARG A 1 181 ? -20.174 1.391 10.509 1.00 68.69 181 ARG A CA 1
ATOM 1427 C C . ARG A 1 181 ? -21.210 2.075 11.396 1.00 68.69 181 ARG A C 1
ATOM 1429 O O . ARG A 1 181 ? -20.835 2.739 12.356 1.00 68.69 181 ARG A O 1
ATOM 1436 N N . GLN A 1 182 ? -22.494 1.914 11.074 1.00 69.94 182 GLN A N 1
ATOM 1437 C CA . GLN A 1 182 ? -23.590 2.539 11.818 1.00 69.94 182 GLN A CA 1
ATOM 1438 C C . GLN A 1 182 ? -23.738 1.914 13.206 1.00 69.94 182 GLN A C 1
ATOM 1440 O O . GLN A 1 182 ? -23.879 2.640 14.185 1.00 69.94 182 GLN A O 1
ATOM 1445 N N . GLU A 1 183 ? -23.617 0.590 13.306 1.00 68.75 183 GLU A N 1
ATOM 1446 C CA . GLU A 1 183 ? -23.662 -0.120 14.590 1.00 68.75 183 GLU A CA 1
ATOM 1447 C C . GLU A 1 183 ? -22.478 0.245 15.497 1.00 68.75 183 GLU A C 1
ATOM 1449 O O . GLU A 1 183 ? -22.666 0.527 16.681 1.00 68.75 183 GLU A O 1
ATOM 1454 N N . ALA A 1 184 ? -21.263 0.313 14.940 1.00 70.81 184 ALA A N 1
ATOM 1455 C CA . ALA A 1 184 ? -20.082 0.755 15.681 1.00 70.81 184 ALA A CA 1
ATOM 1456 C C . ALA A 1 184 ? -20.209 2.209 16.153 1.00 70.81 184 ALA A C 1
ATOM 1458 O O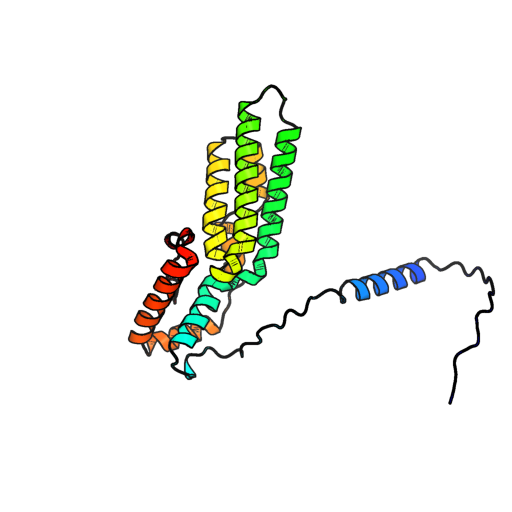 . ALA A 1 184 ? -19.895 2.514 17.303 1.00 70.81 184 ALA A O 1
ATOM 1459 N N . GLN A 1 185 ? -20.689 3.099 15.278 1.00 73.56 185 GLN A N 1
ATOM 1460 C CA . GLN A 1 185 ? -20.950 4.497 15.612 1.00 73.56 185 GLN A CA 1
ATOM 1461 C C . GLN A 1 185 ? -21.928 4.595 16.784 1.00 73.56 185 GLN A C 1
ATOM 1463 O O . GLN A 1 185 ? -21.593 5.206 17.794 1.00 73.56 185 GLN A O 1
ATOM 1468 N N . GLN A 1 186 ? -23.084 3.934 16.687 1.00 76.06 186 GLN A N 1
ATOM 1469 C CA . GLN A 1 186 ? -24.093 3.966 17.739 1.00 76.06 186 GLN A CA 1
ATOM 1470 C C . GLN A 1 186 ? -23.537 3.464 19.081 1.00 76.06 186 GLN A C 1
ATOM 1472 O O . GLN A 1 186 ? -23.703 4.133 20.098 1.00 76.06 186 GLN A O 1
ATOM 1477 N N . TYR A 1 187 ? -22.822 2.333 19.097 1.00 76.25 187 TYR A N 1
ATOM 1478 C CA . TYR A 1 187 ? -22.241 1.795 20.331 1.00 76.25 187 TYR A CA 1
ATOM 1479 C C . TYR A 1 187 ? -21.246 2.760 20.989 1.00 76.25 187 TYR A C 1
ATOM 1481 O O . TYR A 1 187 ? -21.278 2.950 22.205 1.00 76.25 187 TYR A O 1
ATOM 1489 N N . PHE A 1 188 ? -20.353 3.372 20.210 1.00 79.00 188 PHE A N 1
ATOM 1490 C CA . PHE A 1 188 ? -19.350 4.289 20.753 1.00 79.00 188 PHE A CA 1
ATOM 1491 C C . PHE A 1 188 ? -19.916 5.656 21.134 1.00 79.00 188 PHE A C 1
ATOM 1493 O O . PHE A 1 188 ? -19.382 6.281 22.050 1.00 79.00 188 PHE A O 1
ATOM 1500 N N . ASP A 1 189 ? -20.984 6.106 20.477 1.00 80.56 189 ASP A N 1
ATOM 1501 C CA . ASP A 1 189 ? -21.719 7.308 20.873 1.00 80.56 189 ASP A CA 1
ATOM 1502 C C . ASP A 1 189 ? -22.444 7.084 22.213 1.00 80.56 189 ASP A C 1
ATOM 1504 O O . ASP A 1 189 ? -22.488 7.981 23.056 1.00 80.56 189 ASP A O 1
ATOM 1508 N N . GLU A 1 190 ? -22.945 5.867 22.452 1.00 80.56 190 GLU A N 1
ATOM 1509 C CA . GLU A 1 190 ? -23.540 5.457 23.730 1.00 80.56 190 GLU A CA 1
ATOM 1510 C C . GLU A 1 190 ? -22.490 5.169 24.828 1.00 80.56 190 GLU A C 1
ATOM 1512 O O . GLU A 1 190 ? -22.820 5.242 26.01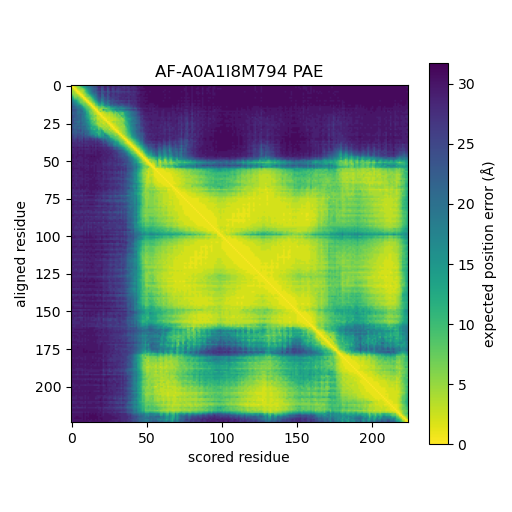1 1.00 80.56 190 GLU A O 1
ATOM 1517 N N . ASN A 1 191 ? -21.235 4.859 24.464 1.00 77.56 191 ASN A N 1
ATOM 1518 C CA . ASN A 1 191 ? -20.159 4.461 25.391 1.00 77.56 191 ASN A CA 1
ATOM 1519 C C . ASN A 1 191 ? -18.802 5.138 25.047 1.00 77.56 191 ASN A C 1
ATOM 1521 O O . ASN A 1 191 ? -17.864 4.482 24.563 1.00 77.56 191 ASN A O 1
ATOM 1525 N N . PRO A 1 192 ? -18.659 6.456 25.274 1.00 77.69 192 PRO A N 1
ATOM 1526 C CA . PRO A 1 192 ? -17.509 7.245 24.813 1.00 77.69 192 PRO A CA 1
ATOM 1527 C C . PRO A 1 192 ? -16.161 6.857 25.453 1.00 77.69 192 PRO A C 1
ATOM 1529 O O . PRO A 1 192 ? -15.097 7.027 24.846 1.00 77.69 192 PRO A O 1
ATOM 1532 N N . GLU A 1 193 ? -16.167 6.306 26.663 1.00 78.19 193 GLU A N 1
ATOM 1533 C CA . GLU A 1 193 ? -14.978 5.791 27.343 1.00 78.19 193 GLU A CA 1
ATOM 1534 C C . GLU A 1 193 ? -14.361 4.602 26.595 1.00 78.19 193 GLU A C 1
ATOM 1536 O O . GLU A 1 193 ? -13.142 4.551 26.413 1.00 78.19 193 GLU A O 1
ATOM 1541 N N . PHE A 1 194 ? -15.195 3.708 26.054 1.00 74.19 194 PHE A N 1
ATOM 1542 C CA . PHE A 1 194 ? -14.732 2.562 25.272 1.00 74.19 194 PHE A CA 1
ATOM 1543 C C . PHE A 1 194 ? -14.210 2.983 23.903 1.00 74.19 194 PHE A C 1
ATOM 1545 O O . PHE A 1 194 ? -13.268 2.369 23.406 1.00 74.19 194 PHE A O 1
ATOM 1552 N N . LYS A 1 195 ? -14.738 4.071 23.323 1.00 74.12 195 LYS A N 1
ATOM 1553 C CA . LYS A 1 195 ? -14.170 4.678 22.107 1.00 74.12 195 LYS A CA 1
ATOM 1554 C C . LYS A 1 195 ? -12.717 5.089 22.341 1.00 74.12 195 LYS A C 1
ATOM 1556 O O . LYS A 1 195 ? -11.847 4.813 21.519 1.00 74.12 195 LYS A O 1
ATOM 1561 N N . THR A 1 196 ? -12.449 5.729 23.478 1.00 76.88 196 THR A N 1
ATOM 1562 C CA . THR A 1 196 ? -11.106 6.208 23.835 1.00 76.88 196 THR A CA 1
ATOM 1563 C C . THR A 1 196 ? -10.145 5.050 24.101 1.00 76.88 196 THR A C 1
ATOM 1565 O O . THR A 1 196 ? -9.027 5.043 23.583 1.00 76.88 196 THR A O 1
ATOM 1568 N N . GLU A 1 197 ? -10.577 4.049 24.870 1.00 78.00 197 GLU A N 1
ATOM 1569 C CA . GLU A 1 197 ? -9.754 2.878 25.183 1.00 78.00 197 GLU A CA 1
ATOM 1570 C C . GLU A 1 197 ? -9.430 2.055 23.930 1.00 78.00 197 GLU A C 1
ATOM 1572 O O . GLU A 1 197 ? -8.267 1.721 23.691 1.00 78.00 197 GLU A O 1
ATOM 1577 N N . ALA A 1 198 ? -10.429 1.795 23.086 1.00 72.00 198 ALA A N 1
ATOM 1578 C CA . ALA A 1 198 ? -10.252 1.027 21.863 1.00 72.00 198 ALA A CA 1
ATOM 1579 C C . ALA A 1 198 ? -9.309 1.729 20.870 1.00 72.00 198 ALA A C 1
ATOM 1581 O O . ALA A 1 198 ? -8.420 1.087 20.308 1.00 72.00 198 ALA A O 1
ATOM 1582 N N . LYS A 1 199 ? -9.416 3.059 20.727 1.00 76.31 199 LYS A N 1
ATOM 1583 C CA . LYS A 1 199 ? -8.465 3.876 19.949 1.00 76.31 199 LYS A CA 1
ATOM 1584 C C . LYS A 1 199 ? -7.040 3.774 20.484 1.00 76.31 199 LYS A C 1
ATOM 1586 O O . LYS A 1 199 ? -6.098 3.603 19.710 1.00 76.31 199 LYS A O 1
ATOM 1591 N N . SER A 1 200 ? -6.878 3.866 21.804 1.00 81.81 200 SER A N 1
ATOM 1592 C CA . SER A 1 200 ? -5.570 3.758 22.455 1.00 81.81 200 SER A CA 1
ATOM 1593 C C . SER A 1 200 ? -4.929 2.395 22.188 1.00 81.81 200 SER A C 1
A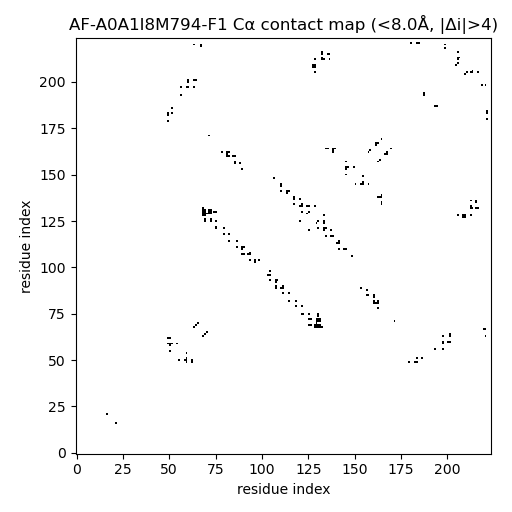TOM 1595 O O . SER A 1 200 ? -3.773 2.331 21.767 1.00 81.81 200 SER A O 1
ATOM 1597 N N . LYS A 1 201 ? -5.693 1.308 22.352 1.00 80.38 201 LYS A N 1
ATOM 1598 C CA . LYS A 1 201 ? -5.223 -0.062 22.105 1.00 80.38 201 LYS A CA 1
ATOM 1599 C C . LYS A 1 201 ? -4.916 -0.329 20.627 1.00 80.38 201 LYS A C 1
ATOM 1601 O O . LYS A 1 201 ? -3.881 -0.917 20.334 1.00 80.38 201 LYS A O 1
ATOM 1606 N N . ALA A 1 202 ? -5.740 0.150 19.693 1.00 75.81 202 ALA A N 1
ATOM 1607 C CA . ALA A 1 202 ? -5.465 0.023 18.258 1.00 75.81 202 ALA A CA 1
ATOM 1608 C C . ALA A 1 202 ? -4.178 0.767 17.856 1.00 75.81 202 ALA A C 1
ATOM 1610 O O . ALA A 1 202 ? -3.323 0.227 17.154 1.00 75.81 202 ALA A O 1
ATOM 1611 N N . LYS A 1 203 ? -3.977 1.985 18.374 1.00 81.44 203 LYS A N 1
ATOM 1612 C CA . LYS A 1 203 ? -2.740 2.747 18.155 1.00 81.44 203 LYS A CA 1
ATOM 1613 C C . LYS A 1 203 ? -1.514 2.053 18.754 1.00 81.44 203 LYS A C 1
ATOM 1615 O O . LYS A 1 203 ? -0.442 2.067 18.143 1.00 81.44 203 LYS A O 1
ATOM 1620 N N . GLN A 1 204 ? -1.655 1.465 19.941 1.00 85.62 204 GLN A N 1
ATOM 1621 C CA . GLN A 1 204 ? -0.596 0.679 20.568 1.00 85.62 204 GLN A CA 1
ATOM 1622 C C . GLN A 1 204 ? -0.241 -0.540 19.711 1.00 85.62 204 GLN A C 1
ATOM 1624 O O . GLN A 1 204 ? 0.935 -0.722 19.410 1.00 85.62 204 GLN A O 1
ATOM 1629 N N . TYR A 1 205 ? -1.239 -1.284 19.222 1.00 85.75 205 TYR A N 1
ATOM 1630 C CA . TYR A 1 205 ? -1.033 -2.412 18.312 1.00 85.75 205 TYR A CA 1
ATOM 1631 C C . TYR A 1 205 ? -0.216 -2.002 17.081 1.00 85.75 205 TYR A C 1
ATOM 1633 O O . TYR A 1 205 ? 0.818 -2.600 16.794 1.00 85.75 205 TYR A O 1
ATOM 1641 N N . VAL A 1 206 ? -0.612 -0.924 16.396 1.00 84.31 206 VAL A N 1
ATOM 1642 C CA . VAL A 1 206 ? 0.131 -0.411 15.231 1.00 84.31 206 VAL A CA 1
ATOM 1643 C C . VAL A 1 206 ? 1.559 -0.016 15.609 1.00 84.31 206 VAL A C 1
ATOM 1645 O O . VAL A 1 206 ? 2.496 -0.260 14.855 1.00 84.31 206 VAL A O 1
ATOM 1648 N N . THR A 1 207 ? 1.755 0.574 16.786 1.00 86.75 207 THR A N 1
ATOM 1649 C CA . THR A 1 207 ? 3.087 0.982 17.251 1.00 86.75 207 THR A CA 1
ATOM 1650 C C . THR A 1 207 ? 3.995 -0.219 17.518 1.00 86.75 207 THR A C 1
ATOM 1652 O O . THR A 1 207 ? 5.180 -0.162 17.195 1.00 86.75 207 THR A O 1
ATOM 1655 N N . GLU A 1 208 ? 3.456 -1.291 18.094 1.00 89.31 208 GLU A N 1
ATOM 1656 C CA . GLU A 1 208 ? 4.207 -2.487 18.487 1.00 89.31 208 GLU A CA 1
ATOM 1657 C C . GLU A 1 208 ? 4.452 -3.436 17.309 1.00 89.31 208 GLU A C 1
ATOM 1659 O O . GLU A 1 208 ? 5.561 -3.947 17.150 1.00 89.31 208 GLU A O 1
ATOM 1664 N N . HIS A 1 209 ? 3.448 -3.632 16.453 1.00 88.06 209 HIS A N 1
ATOM 1665 C CA . HIS A 1 209 ? 3.466 -4.643 15.392 1.00 88.06 209 HIS A CA 1
ATOM 1666 C C . HIS A 1 209 ? 3.733 -4.068 13.998 1.00 88.06 209 HIS A C 1
ATOM 1668 O O . HIS A 1 209 ? 4.271 -4.763 13.142 1.00 88.06 209 HIS A O 1
ATOM 1674 N N . CYS A 1 210 ? 3.421 -2.790 13.780 1.00 89.75 210 CYS A N 1
ATOM 1675 C CA . CYS A 1 210 ? 3.474 -2.127 12.473 1.00 89.75 210 CYS A CA 1
ATOM 1676 C C . CYS A 1 210 ? 4.307 -0.846 12.521 1.00 89.75 210 CYS A C 1
ATOM 1678 O O . CYS A 1 210 ? 4.006 0.147 11.858 1.00 89.75 210 CYS A O 1
ATOM 1680 N N . SER A 1 211 ? 5.378 -0.866 13.318 1.00 88.44 211 SER A N 1
ATOM 1681 C CA . SER A 1 211 ? 6.206 0.306 13.623 1.00 88.44 211 SER A CA 1
ATOM 1682 C C . SER A 1 211 ? 6.767 1.020 12.385 1.00 88.44 211 SER A C 1
ATOM 1684 O O . SER A 1 211 ? 6.912 2.244 12.425 1.00 88.44 211 SER A O 1
ATOM 1686 N N . LYS A 1 212 ? 7.016 0.288 11.288 1.00 89.31 212 LYS A N 1
ATOM 1687 C CA . LYS A 1 212 ? 7.430 0.826 9.978 1.00 89.31 212 LYS A CA 1
ATOM 1688 C C . LYS A 1 212 ? 6.339 1.676 9.309 1.00 89.31 212 LYS A C 1
ATOM 1690 O O . LYS A 1 212 ? 6.660 2.644 8.636 1.00 89.31 212 LYS A O 1
ATOM 1695 N N . TYR A 1 213 ? 5.067 1.346 9.528 1.00 87.88 213 TYR A N 1
ATOM 1696 C CA . TYR A 1 213 ? 3.915 1.945 8.840 1.00 87.88 213 TYR A CA 1
ATOM 1697 C C . TYR A 1 213 ? 3.108 2.905 9.724 1.00 87.88 213 TYR A C 1
ATOM 1699 O O . TYR A 1 213 ? 2.116 3.484 9.286 1.00 87.88 213 TYR A O 1
ATOM 1707 N N . LYS A 1 214 ? 3.525 3.101 10.981 1.00 84.69 214 LYS A N 1
ATOM 1708 C CA . LYS A 1 214 ? 2.765 3.849 11.996 1.00 84.69 214 LYS A CA 1
ATOM 1709 C C . LYS A 1 214 ? 2.418 5.290 11.609 1.00 84.69 214 LYS A C 1
ATOM 1711 O O . LYS A 1 214 ? 1.443 5.827 12.120 1.00 84.69 214 LYS A O 1
ATOM 1716 N N . GLU A 1 215 ? 3.217 5.927 10.754 1.00 82.75 215 GLU A N 1
ATOM 1717 C CA . GLU A 1 215 ? 2.990 7.309 10.307 1.00 82.75 215 GLU A CA 1
ATOM 1718 C C . GLU A 1 215 ? 1.828 7.435 9.310 1.00 82.75 215 GLU A C 1
ATOM 1720 O O . GLU A 1 215 ? 1.250 8.511 9.177 1.00 82.75 215 GLU A O 1
ATOM 1725 N N . TYR A 1 216 ? 1.437 6.322 8.684 1.00 77.31 216 TYR A N 1
ATOM 1726 C CA . TYR A 1 216 ? 0.322 6.239 7.739 1.00 77.31 216 TYR A CA 1
ATOM 1727 C C . TYR A 1 216 ? -0.992 5.821 8.406 1.00 77.31 216 TYR A C 1
ATOM 1729 O O . TYR A 1 216 ? -2.048 5.847 7.773 1.00 77.31 216 TYR A O 1
ATOM 1737 N N . TYR A 1 217 ? -0.955 5.470 9.695 1.00 75.94 217 TYR A N 1
ATOM 1738 C CA . TYR A 1 217 ? -2.157 5.155 10.453 1.00 75.94 217 TYR A CA 1
ATOM 1739 C C . TYR A 1 217 ? -2.967 6.416 10.742 1.00 75.94 217 TYR A C 1
ATOM 1741 O O . TYR A 1 217 ? -2.568 7.278 11.530 1.00 75.94 217 TYR A O 1
ATOM 1749 N N . LYS A 1 218 ? -4.143 6.493 10.117 1.00 68.06 218 LYS A N 1
ATOM 1750 C CA . LYS A 1 218 ? -5.167 7.486 10.426 1.00 68.06 218 LYS A CA 1
ATOM 1751 C C . LYS A 1 218 ? -6.191 6.852 11.355 1.00 68.06 218 LYS A C 1
ATOM 1753 O O . LYS A 1 218 ? -6.705 5.770 11.089 1.00 68.06 218 LYS A O 1
ATOM 1758 N N . ASP A 1 219 ? -6.474 7.537 12.458 1.00 60.28 219 ASP A N 1
ATOM 1759 C CA . ASP A 1 219 ? -7.531 7.150 13.388 1.00 60.28 219 ASP A CA 1
ATOM 1760 C C . ASP A 1 219 ? -8.898 7.412 12.737 1.00 60.28 219 ASP A C 1
ATOM 1762 O O . ASP A 1 219 ? -9.510 8.460 12.936 1.00 60.28 219 ASP A O 1
ATOM 1766 N N . GLU A 1 220 ? -9.346 6.467 11.912 1.00 55.38 220 GLU A N 1
ATOM 1767 C CA . GLU A 1 220 ? -10.672 6.470 11.289 1.00 55.38 220 GLU A CA 1
ATOM 1768 C C . GLU A 1 220 ? -11.659 5.573 12.038 1.00 55.38 220 GLU A C 1
ATOM 1770 O O . GLU A 1 220 ? -12.646 5.119 11.456 1.00 55.38 220 GLU A O 1
ATOM 1775 N N . ILE A 1 221 ? -11.441 5.325 13.341 1.00 51.19 221 ILE A N 1
ATOM 1776 C CA . IL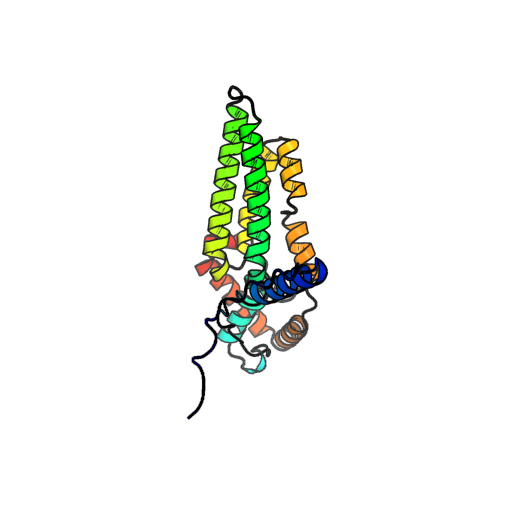E A 1 221 ? -12.476 4.725 14.191 1.00 51.19 221 ILE A CA 1
ATOM 1777 C C . ILE A 1 221 ? -13.570 5.779 14.360 1.00 51.19 221 ILE A C 1
ATOM 1779 O O . ILE A 1 221 ? -13.638 6.498 15.361 1.00 51.19 221 ILE A O 1
ATOM 1783 N N . VAL A 1 222 ? -14.407 5.831 13.326 1.00 45.16 222 VAL A N 1
ATOM 1784 C CA . VAL A 1 222 ? -15.650 6.563 13.200 1.00 45.16 222 VAL A CA 1
ATOM 1785 C C . VAL A 1 222 ? -15.440 8.085 13.227 1.00 45.16 222 VAL A C 1
ATOM 1787 O O . VAL A 1 222 ? -14.985 8.648 14.223 1.00 45.16 222 VAL A O 1
ATOM 1790 N N . GLY A 1 223 ? -15.746 8.726 12.094 1.00 38.22 223 GLY A N 1
ATOM 1791 C CA . GLY A 1 223 ? -15.445 10.127 11.798 1.00 38.22 223 GLY A CA 1
ATOM 1792 C C . GLY A 1 223 ? -15.880 11.151 12.852 1.00 38.22 223 GLY A C 1
ATOM 1793 O O . GLY A 1 223 ? -16.661 10.867 13.763 1.00 38.22 223 GLY A O 1
ATOM 1794 N N . ASN A 1 224 ? -15.363 12.367 12.676 1.00 32.50 224 ASN A N 1
ATOM 1795 C CA . ASN A 1 224 ? -16.131 13.566 13.007 1.00 32.50 224 ASN A CA 1
ATOM 1796 C C . ASN A 1 224 ? -17.102 13.870 11.867 1.00 32.50 224 ASN A C 1
ATOM 1798 O O . ASN A 1 224 ? -16.716 13.612 10.702 1.00 32.50 224 ASN A O 1
#

Organism: Musca domestica (NCBI:txid7370)

Sequence (224 aa):
MLILKQFIGVETSSRKMTLKEFAFFLILALAFHINAAAPTSDSMATTEVAPFATKNMDEIVQYLLQTTIHKYDAKVSVVQSHIKRFQEAVEMLIGETPADDNEKITKYNELLHAIGESLNAIDRDTSTCGLYLVATAELSHIDSLVVNSKDAQLWNYWTLSDIDEKNLFVTLAYESTDVYRQEAQQYFDENPEFKTEAKSKAKQYVTEHCSKYKEYYKDEIVGN

Radius of gyration: 25.84 Å; Cα contacts (8 Å, |Δi|>4): 151; chains: 1; bounding box: 50×71×65 Å

Solvent-accessible surface area (backbone atoms only — not comparable to full-atom values): 13326 Å² total; per-residue (Å²): 140,79,88,90,89,83,82,94,68,93,72,90,73,87,69,80,76,47,74,68,58,53,51,51,54,50,52,52,52,48,57,56,61,73,70,68,73,74,79,78,64,78,69,82,77,68,67,98,62,77,49,76,85,72,70,43,65,70,55,44,34,50,51,47,44,41,68,68,38,37,61,48,44,89,45,48,67,58,55,51,52,33,54,50,54,40,46,54,52,49,56,48,51,50,74,71,46,61,88,83,48,56,69,61,47,48,55,50,51,54,48,49,50,50,52,53,52,36,53,51,45,48,68,69,42,22,90,81,44,7,34,56,31,45,46,52,56,40,50,53,53,50,50,50,52,44,62,72,64,72,40,67,69,59,44,50,48,48,63,71,39,57,74,40,69,63,57,46,51,48,57,57,54,73,71,62,83,60,70,65,57,56,56,52,45,51,51,33,73,76,36,56,68,56,46,53,51,41,52,51,51,50,52,48,48,35,53,75,77,24,58,92,37,44,89,64,64,70,94,67,84,62,79,134

Secondary structure (DSSP, 8-state):
------------------HHHHHHHHHHHHHHHHSS-----------SS-GGGT--HHHHHHHHHHHHTGGGGGGHHHHHHHHHHHHHHHHHHHHHS-TT-HHHHHHHHHHHHHHHHHHHHHHHHHHHH-HHHHHHHHHHHHHHHHHHHT-HHHHHHHHHTT--HHHHHHHHHHT---HHHHHHHHHHHH-HHHHHHHHHHHHHHHHHH-TTTGGG----SS--